Protein AF-K0K181-F1 (afdb_monomer_lite)

pLDDT: mean 70.74, std 21.82, range [31.33, 95.75]

Organism: Saccharothrix espanaensis (strain ATCC 51144 / DSM 44229 / JCM 9112 / NBRC 15066 / NRRL 15764) (NCBI:txid1179773)

InterPro domains:
  IPR012544 Bacterial Pleckstrin homology domain [PF08000] (86-202)
  IPR037063 Bacterial Pleckstrin homology domain superfamily [G3DSA:2.30.29.50] (87-204)

Sequence (204 aa):
MPPTCRTCTTAAWPGGSTRWARRWPSTSPAWFGPAGAHRVVAAGRLSPAPAGRPAPRRRVGPAGSVGPPAGPRSGATVDRVIDFEKASVFKLAPCRPEDIAPQVSPIMIQGEQIVSCFKTVRDFVVFTNKRVIAVNVQGMTGRKKDFTSLPYSRVQAFSIETAGTFDMDAELDLWFSGLGQVRLEFRGHADVRLLGQMIATFIL

Foldseek 3Di:
DDDDDDDDDDDDDDDDDDDDPDDDDDDDDDDDDDDDDDDDDDDDDDDDDDDDDDDDDDDDDDDDDDDDPPDPPPDPPVPLPDPCVPLQAAEWEWDDCVVCCVVCVVVDDPPKAFPTKTDDPQWIWTDILFWIWTWGQDDPVSPDIDIDTGGLQQFPDKDKADADPPGQKIKIWTQGDPNGIRIYIYGHPDPVVVVVVSSVVRND

Radius of gyration: 31.51 Å; chains: 1; bounding box: 94×58×64 Å

Structure (mmCIF, N/CA/C/O backbone):
data_AF-K0K181-F1
#
_entry.id   AF-K0K181-F1
#
loop_
_atom_site.group_PDB
_atom_site.id
_atom_site.type_symbol
_atom_site.label_atom_id
_atom_site.label_alt_id
_atom_site.label_comp_id
_atom_site.label_asym_id
_atom_site.label_entity_id
_atom_site.label_seq_id
_atom_site.pdbx_PDB_ins_code
_atom_site.Cartn_x
_atom_site.Cartn_y
_atom_site.Cartn_z
_atom_site.occupancy
_atom_site.B_iso_or_equiv
_atom_site.auth_seq_id
_atom_site.auth_comp_id
_atom_site.auth_asym_id
_atom_site.auth_atom_id
_atom_site.pdbx_PDB_model_num
ATOM 1 N N . MET A 1 1 ? 23.784 -17.542 43.910 1.00 32.91 1 MET A N 1
ATOM 2 C CA . MET A 1 1 ? 25.219 -17.915 43.932 1.00 32.91 1 MET A CA 1
ATOM 3 C C . MET A 1 1 ? 25.330 -19.353 44.438 1.00 32.91 1 MET A C 1
ATOM 5 O O . MET A 1 1 ? 24.481 -19.722 45.235 1.00 32.91 1 MET A O 1
ATOM 9 N N . PRO A 1 2 ? 26.237 -20.176 43.880 1.00 56.31 2 PRO A N 1
ATOM 10 C CA . PRO A 1 2 ? 25.870 -21.289 42.987 1.00 56.31 2 PRO A CA 1
ATOM 11 C C . PRO A 1 2 ? 26.225 -22.687 43.565 1.00 56.31 2 PRO A C 1
ATOM 13 O O . PRO A 1 2 ? 26.623 -22.778 44.722 1.00 56.31 2 PRO A O 1
ATOM 16 N N . PRO A 1 3 ? 26.084 -23.772 42.777 1.00 52.97 3 PRO A N 1
ATOM 17 C CA . PRO A 1 3 ? 27.247 -24.157 41.981 1.00 52.97 3 PRO A CA 1
ATOM 18 C C . PRO A 1 3 ? 26.950 -24.385 40.493 1.00 52.97 3 PRO A C 1
ATOM 20 O O . PRO A 1 3 ? 25.915 -24.890 40.072 1.00 52.97 3 PRO A O 1
ATOM 23 N N . THR A 1 4 ? 27.931 -23.961 39.708 1.00 51.03 4 THR A N 1
ATOM 24 C CA . THR A 1 4 ? 28.146 -24.183 38.280 1.00 51.03 4 THR A CA 1
ATOM 25 C C . THR A 1 4 ? 28.755 -25.560 38.020 1.00 51.03 4 THR A C 1
ATOM 27 O O . THR A 1 4 ? 29.696 -25.912 38.724 1.00 51.03 4 THR A O 1
ATOM 30 N N . CYS A 1 5 ? 28.368 -26.245 36.938 1.00 33.19 5 CYS A N 1
ATOM 31 C CA . CYS A 1 5 ? 29.301 -27.016 36.092 1.00 33.19 5 CYS A CA 1
ATOM 32 C C . CYS A 1 5 ? 28.592 -27.409 34.778 1.00 33.19 5 CYS A C 1
ATOM 34 O O . CYS A 1 5 ? 27.615 -28.143 34.805 1.00 33.19 5 CYS A O 1
ATOM 36 N N . ARG A 1 6 ? 28.845 -26.721 33.655 1.00 40.41 6 ARG A N 1
ATOM 37 C CA . ARG A 1 6 ? 29.821 -27.073 32.599 1.00 40.41 6 ARG A CA 1
ATOM 38 C C . ARG A 1 6 ? 29.659 -28.496 32.043 1.00 40.41 6 ARG A C 1
ATOM 40 O O . ARG A 1 6 ? 30.102 -29.456 32.655 1.00 40.41 6 ARG A O 1
ATOM 47 N N . THR A 1 7 ? 29.165 -28.585 30.809 1.00 48.25 7 THR A N 1
ATOM 48 C CA . THR A 1 7 ? 29.939 -29.099 29.661 1.00 48.25 7 THR A CA 1
ATOM 49 C C . THR A 1 7 ? 29.167 -28.860 28.361 1.00 48.25 7 THR A C 1
ATOM 51 O O . THR A 1 7 ? 28.171 -29.508 28.068 1.00 48.25 7 THR A O 1
ATOM 54 N N . CYS A 1 8 ? 29.652 -27.902 27.567 1.00 36.78 8 CYS A N 1
ATOM 55 C CA . CYS A 1 8 ? 29.517 -27.971 26.118 1.00 36.78 8 CYS A CA 1
ATOM 56 C C . CYS A 1 8 ? 30.430 -29.098 25.637 1.00 36.78 8 CYS A C 1
ATOM 58 O O . CYS A 1 8 ? 31.616 -29.118 25.976 1.00 36.78 8 CYS A O 1
ATOM 60 N N . THR A 1 9 ? 29.912 -29.992 24.807 1.00 43.31 9 THR A N 1
ATOM 61 C CA . THR A 1 9 ? 30.742 -30.806 23.923 1.00 43.31 9 THR A CA 1
ATOM 62 C C . THR A 1 9 ? 30.123 -30.768 22.536 1.00 43.31 9 THR A C 1
ATOM 64 O O . THR A 1 9 ? 28.969 -31.122 22.322 1.00 43.31 9 THR A O 1
ATOM 67 N N . THR A 1 10 ? 30.914 -30.231 21.620 1.00 42.34 10 THR A N 1
ATOM 68 C CA . THR A 1 10 ? 30.765 -30.225 20.169 1.00 42.34 10 THR A CA 1
ATOM 69 C C . THR A 1 10 ? 30.693 -31.635 19.586 1.00 42.34 10 THR A C 1
ATOM 71 O O . THR A 1 10 ? 31.537 -32.463 19.912 1.00 42.34 10 THR A O 1
ATOM 74 N N . ALA A 1 11 ? 29.788 -31.854 18.632 1.00 39.03 11 ALA A N 1
ATOM 75 C CA . ALA A 1 11 ? 29.953 -32.786 17.509 1.00 39.03 11 ALA A CA 1
ATOM 76 C C . ALA A 1 11 ? 28.964 -32.346 16.410 1.00 39.03 11 ALA A C 1
ATOM 78 O O . ALA A 1 11 ? 27.756 -32.367 16.613 1.00 39.03 11 ALA A O 1
ATOM 79 N N . ALA A 1 12 ? 29.425 -31.605 15.402 1.00 35.09 12 ALA A N 1
ATOM 80 C CA . ALA A 1 12 ? 29.960 -32.119 14.137 1.00 35.09 12 ALA A CA 1
ATOM 81 C C . ALA A 1 12 ? 28.868 -32.739 13.243 1.00 35.09 12 ALA A C 1
ATOM 83 O O . ALA A 1 12 ? 28.342 -33.814 13.509 1.00 35.09 12 ALA A O 1
ATOM 84 N N . TRP A 1 13 ? 28.556 -32.015 12.166 1.00 36.09 13 TRP A N 1
ATOM 85 C CA . TRP A 1 13 ? 27.721 -32.453 11.053 1.00 36.09 13 TRP A CA 1
ATOM 86 C C . TRP A 1 13 ? 28.470 -33.468 10.186 1.00 36.09 13 TRP A C 1
ATOM 88 O O . TRP A 1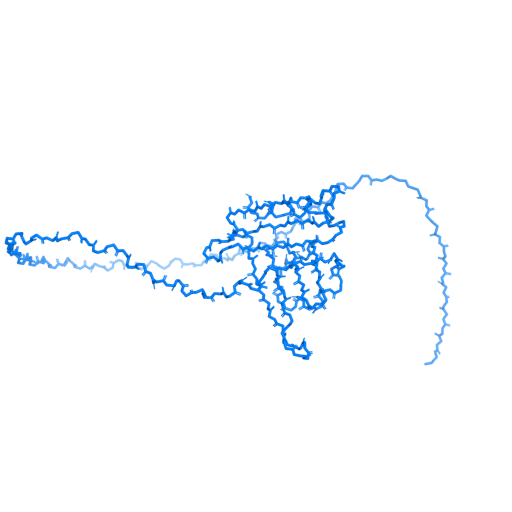 13 ? 29.653 -33.266 9.901 1.00 36.09 13 TRP A O 1
ATOM 98 N N . PRO A 1 14 ? 27.749 -34.447 9.627 1.00 42.50 14 PRO A N 1
ATOM 99 C CA . PRO A 1 14 ? 28.019 -34.830 8.253 1.00 42.50 14 PRO A CA 1
ATOM 100 C C . PRO A 1 14 ? 26.741 -34.845 7.405 1.00 42.50 14 PRO A C 1
ATOM 102 O O . PRO A 1 14 ? 25.753 -35.489 7.733 1.00 42.50 14 PRO A O 1
ATOM 105 N N . GLY A 1 15 ? 26.819 -34.100 6.300 1.00 33.94 15 GLY A N 1
ATOM 106 C CA . GLY A 1 15 ? 26.417 -34.509 4.955 1.00 33.94 15 GLY A CA 1
ATOM 107 C C . GLY A 1 15 ? 25.077 -35.214 4.721 1.00 33.94 15 GLY A C 1
ATOM 108 O O . GLY A 1 15 ? 24.893 -36.371 5.068 1.00 33.94 15 GLY A O 1
ATOM 109 N N . GLY A 1 16 ? 24.275 -34.587 3.858 1.00 31.33 16 GLY A N 1
ATOM 110 C CA . GLY A 1 16 ? 23.793 -35.296 2.673 1.00 31.33 16 GLY A CA 1
ATOM 111 C C . GLY A 1 16 ? 22.312 -35.662 2.640 1.00 31.33 16 GLY A C 1
ATOM 112 O O . GLY A 1 16 ? 21.860 -36.606 3.271 1.00 31.33 16 GLY A O 1
ATOM 113 N N . SER A 1 17 ? 21.605 -34.961 1.750 1.00 41.56 17 SER A N 1
ATOM 114 C CA . SER A 1 17 ? 20.402 -35.391 1.028 1.00 41.56 17 SER A CA 1
ATOM 115 C C . SER A 1 17 ? 19.208 -35.881 1.848 1.00 41.56 17 SER A C 1
ATOM 117 O O . SER A 1 17 ? 19.138 -37.044 2.232 1.00 41.56 17 SER A O 1
ATOM 119 N N . THR A 1 18 ? 18.144 -35.075 1.918 1.00 36.25 18 THR A N 1
ATOM 120 C CA . THR A 1 18 ? 16.798 -35.637 1.721 1.00 36.25 18 THR A CA 1
ATOM 121 C C . THR A 1 18 ? 15.779 -34.585 1.300 1.00 36.25 18 THR A C 1
ATOM 123 O O . THR A 1 18 ? 15.563 -33.571 1.950 1.00 36.25 18 THR A O 1
ATOM 126 N N . ARG A 1 19 ? 15.128 -34.900 0.184 1.00 43.88 19 ARG A N 1
ATOM 127 C CA . ARG A 1 19 ? 13.750 -34.586 -0.191 1.00 43.88 19 ARG A CA 1
ATOM 128 C C . ARG A 1 19 ? 12.814 -34.588 1.034 1.00 43.88 19 ARG A C 1
ATOM 130 O O . ARG A 1 19 ? 12.636 -35.634 1.651 1.00 43.88 19 ARG A O 1
ATOM 137 N N . TRP A 1 20 ? 12.153 -33.465 1.317 1.00 34.22 20 TRP A N 1
ATOM 138 C CA . TRP A 1 20 ? 11.053 -33.387 2.289 1.00 34.22 20 TRP A CA 1
ATOM 139 C C . TRP A 1 20 ? 9.789 -32.839 1.626 1.00 34.22 20 TRP A C 1
ATOM 141 O O . TRP A 1 20 ? 9.468 -31.661 1.700 1.00 34.22 20 TRP A O 1
ATOM 151 N N . ALA A 1 21 ? 9.055 -33.744 0.982 1.00 42.06 21 ALA A N 1
ATOM 152 C CA . ALA A 1 21 ? 7.611 -33.633 0.850 1.00 42.06 21 ALA A CA 1
ATOM 153 C C . ALA A 1 21 ? 6.998 -34.320 2.074 1.00 42.06 21 ALA A C 1
ATOM 155 O O . ALA A 1 21 ? 7.009 -35.546 2.146 1.00 42.06 21 ALA A O 1
ATOM 156 N N . ARG A 1 22 ? 6.511 -33.549 3.045 1.00 39.12 22 ARG A N 1
ATOM 157 C CA . ARG A 1 22 ? 5.679 -33.985 4.178 1.00 39.12 22 ARG A CA 1
ATOM 158 C C . ARG A 1 22 ? 5.029 -32.725 4.758 1.00 39.12 22 ARG A C 1
ATOM 160 O O . ARG A 1 22 ? 5.670 -31.690 4.792 1.00 39.12 22 ARG A O 1
ATOM 167 N N . ARG A 1 23 ? 3.820 -32.710 5.294 1.00 34.81 23 ARG A N 1
ATOM 168 C CA . ARG A 1 23 ? 2.701 -33.651 5.404 1.00 34.81 23 ARG A CA 1
ATOM 169 C C . ARG A 1 23 ? 1.716 -32.835 6.239 1.00 34.81 23 ARG A C 1
ATOM 171 O O . ARG A 1 23 ? 2.092 -32.370 7.310 1.00 34.81 23 ARG A O 1
ATOM 178 N N . TRP A 1 24 ? 0.508 -32.611 5.746 1.00 36.41 24 TRP A N 1
ATOM 179 C CA . TRP A 1 24 ? -0.549 -32.002 6.547 1.00 36.41 24 TRP A CA 1
ATOM 180 C C . TRP A 1 24 ? -0.863 -32.916 7.742 1.00 36.41 24 TRP A C 1
ATOM 182 O O . TRP A 1 24 ? -1.069 -34.115 7.527 1.00 36.41 24 TRP A O 1
ATOM 192 N N . PRO A 1 25 ? -0.910 -32.413 8.986 1.00 39.06 25 PRO A N 1
ATOM 193 C CA . PRO A 1 25 ? -1.554 -33.140 10.062 1.00 39.06 25 PRO A CA 1
ATOM 194 C C . PRO A 1 25 ? -3.071 -33.004 9.906 1.00 39.06 25 PRO A C 1
ATOM 196 O O . PRO A 1 25 ? -3.660 -31.949 10.131 1.00 39.06 25 PRO A O 1
ATOM 199 N N . SER A 1 26 ? -3.696 -34.103 9.491 1.00 50.50 26 SER A N 1
ATOM 200 C CA . SER A 1 26 ? -5.124 -34.350 9.623 1.00 50.50 26 SER A CA 1
ATOM 201 C C . SER A 1 26 ? -5.442 -34.693 11.077 1.00 50.50 26 SER A C 1
ATOM 203 O O . SER A 1 26 ? -5.148 -35.803 11.517 1.00 50.50 26 SER A O 1
ATOM 205 N N . THR A 1 27 ? -6.085 -33.786 11.803 1.00 40.69 27 THR A N 1
ATOM 206 C CA . THR A 1 27 ? -6.873 -34.146 12.989 1.00 40.69 27 THR A CA 1
ATOM 207 C C . THR A 1 27 ? -8.059 -33.201 13.111 1.00 40.69 27 THR A C 1
ATOM 209 O O . THR A 1 27 ? -7.941 -32.086 13.614 1.00 40.69 27 THR A O 1
ATOM 212 N N . SER A 1 28 ? -9.209 -33.669 12.629 1.00 45.72 28 SER A N 1
ATOM 213 C CA . SER A 1 28 ? -10.532 -33.191 13.027 1.00 45.72 28 SER A CA 1
ATOM 214 C C . SER A 1 28 ? -10.854 -33.681 14.442 1.00 45.72 28 SER A C 1
ATOM 216 O O . SER A 1 28 ? -10.584 -34.846 14.738 1.00 45.72 28 SER A O 1
ATOM 218 N N . PRO A 1 29 ? -11.529 -32.877 15.277 1.00 46.44 29 PRO A N 1
ATOM 219 C CA . PRO A 1 29 ? -12.351 -33.405 16.353 1.00 46.44 29 PRO A CA 1
ATOM 220 C C . PRO A 1 29 ? -13.819 -33.402 15.926 1.00 46.44 29 PRO A C 1
ATOM 222 O O . PRO A 1 29 ? -14.387 -32.377 15.546 1.00 46.44 29 PRO A O 1
ATOM 225 N N . ALA A 1 30 ? -14.405 -34.591 15.994 1.00 36.66 30 ALA A N 1
ATOM 226 C CA . ALA A 1 30 ? -15.820 -34.859 15.847 1.00 36.66 30 AL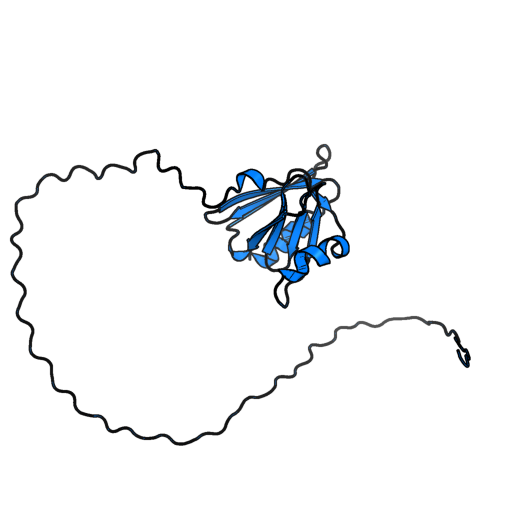A A CA 1
ATOM 227 C C . ALA A 1 30 ? -16.639 -34.136 16.929 1.00 36.66 30 ALA A C 1
ATOM 229 O O . ALA A 1 30 ? -16.322 -34.219 18.113 1.00 36.66 30 ALA A O 1
ATOM 230 N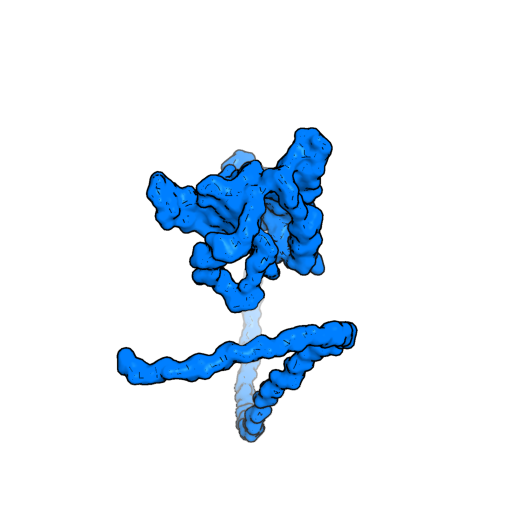 N . TRP A 1 31 ? -17.736 -33.505 16.515 1.00 35.09 31 TRP A N 1
ATOM 231 C CA . TRP A 1 31 ? -18.829 -33.091 17.393 1.00 35.09 31 TRP A CA 1
ATOM 232 C C . TRP A 1 31 ? -20.107 -33.780 16.912 1.00 35.09 31 TRP A C 1
ATOM 234 O O . TRP A 1 31 ? -20.870 -33.230 16.124 1.00 35.09 31 TRP A O 1
ATOM 244 N N . PHE A 1 32 ? -20.313 -35.018 17.363 1.00 33.28 32 PHE A N 1
ATOM 245 C CA . PHE A 1 32 ? -21.622 -35.669 17.356 1.00 33.28 32 PHE A CA 1
ATOM 246 C C . PHE A 1 32 ? -22.196 -35.565 18.773 1.00 33.28 32 PHE A C 1
ATOM 248 O O . PHE A 1 32 ? -21.669 -36.170 19.704 1.00 33.28 32 PHE A O 1
ATOM 255 N N . GLY A 1 33 ? -23.255 -34.769 18.935 1.00 38.12 33 GLY A N 1
ATOM 256 C CA . GLY A 1 33 ? -24.125 -34.787 20.113 1.00 38.12 33 GLY A CA 1
ATOM 257 C C . GLY A 1 33 ? -25.294 -35.764 19.909 1.00 38.12 33 GLY A C 1
ATOM 258 O O . GLY A 1 33 ? -25.656 -36.036 18.761 1.00 38.12 33 GLY A O 1
ATOM 259 N N . PRO A 1 34 ? -25.880 -36.321 20.985 1.00 49.16 34 PRO A N 1
ATOM 260 C CA . PRO A 1 34 ? -26.889 -37.364 20.878 1.00 49.16 34 PRO A CA 1
ATOM 261 C C . PRO A 1 34 ? -28.280 -36.811 20.544 1.00 49.16 34 PRO A C 1
ATOM 263 O O . PRO A 1 34 ? -28.669 -35.717 20.950 1.00 49.16 34 PRO A O 1
ATOM 266 N N . ALA A 1 35 ? -29.029 -37.635 19.814 1.00 45.41 35 ALA A N 1
ATOM 267 C CA . ALA A 1 35 ? -30.434 -37.475 19.483 1.00 45.41 35 ALA A CA 1
ATOM 268 C C . ALA A 1 35 ? -31.329 -37.435 20.736 1.00 45.41 35 ALA A C 1
ATOM 270 O O . ALA A 1 35 ? -31.155 -38.229 21.660 1.00 45.41 35 ALA A O 1
ATOM 271 N N . GLY A 1 36 ? -32.334 -36.554 20.729 1.00 38.75 36 GLY A N 1
ATOM 272 C CA . GLY A 1 36 ? -33.328 -36.450 21.794 1.00 38.75 36 GLY A CA 1
ATOM 273 C C . GLY A 1 36 ? -34.652 -35.854 21.311 1.00 38.75 36 GLY A C 1
ATOM 274 O O . GLY A 1 36 ? -34.749 -34.657 21.083 1.00 38.75 36 GLY A O 1
ATOM 275 N N . ALA A 1 37 ? -35.654 -36.730 21.199 1.00 43.19 37 ALA A N 1
ATOM 276 C CA . ALA A 1 37 ? -37.098 -36.492 21.287 1.00 43.19 37 ALA A CA 1
ATOM 277 C C . ALA A 1 37 ? -37.748 -35.431 20.367 1.00 43.19 37 ALA A C 1
ATOM 279 O O . ALA A 1 37 ? -37.889 -34.255 20.700 1.00 43.19 37 ALA A O 1
ATOM 280 N N . HIS A 1 38 ? -38.318 -35.916 19.260 1.00 40.41 38 HIS A N 1
ATOM 281 C CA . HIS A 1 38 ? -39.359 -35.219 18.507 1.00 40.41 38 HIS A CA 1
ATOM 282 C C . HIS A 1 38 ? -40.634 -35.089 19.352 1.00 40.41 38 HIS A C 1
ATOM 284 O O . HIS A 1 38 ? -41.293 -36.081 19.663 1.00 40.41 38 HIS A O 1
ATOM 290 N N . ARG A 1 39 ? -41.019 -33.854 19.681 1.00 41.97 39 ARG A N 1
ATOM 291 C CA . ARG A 1 39 ? -42.349 -33.538 20.208 1.00 41.97 39 ARG A CA 1
ATOM 292 C C . ARG A 1 39 ? -43.245 -33.141 19.035 1.00 41.97 39 ARG A C 1
ATOM 294 O O . ARG A 1 39 ? -43.048 -32.095 18.423 1.00 41.97 39 ARG A O 1
ATOM 301 N N . VAL A 1 40 ? -44.208 -33.999 18.709 1.00 43.47 40 VAL A N 1
ATOM 302 C CA . VAL A 1 40 ? -45.283 -33.716 17.749 1.00 43.47 40 VAL A CA 1
ATOM 303 C C . VAL A 1 40 ? -46.158 -32.605 18.334 1.00 43.47 40 VAL A C 1
ATOM 305 O O . VAL A 1 40 ? -46.804 -32.799 19.362 1.00 43.47 40 VAL A O 1
ATOM 308 N N . VAL A 1 41 ? -46.154 -31.430 17.703 1.00 47.88 41 VAL A N 1
ATOM 309 C CA . VAL A 1 41 ? -47.097 -30.343 17.998 1.00 47.88 41 VAL A CA 1
ATOM 310 C C . VAL A 1 41 ? -48.270 -30.477 17.033 1.00 47.88 41 VAL A C 1
ATOM 312 O O . VAL A 1 41 ? -48.091 -30.489 15.817 1.00 47.88 41 VAL A O 1
ATOM 315 N N . ALA A 1 42 ? -49.467 -30.624 17.595 1.00 47.84 42 ALA A N 1
ATOM 316 C CA . ALA A 1 42 ? -50.719 -30.734 16.865 1.00 47.84 42 ALA A CA 1
ATOM 317 C C . ALA A 1 42 ? -50.965 -29.500 15.979 1.00 47.84 42 ALA A C 1
ATOM 319 O O . ALA A 1 42 ? -50.864 -28.360 16.434 1.00 47.84 42 ALA A O 1
ATOM 320 N N . ALA A 1 43 ? -51.322 -29.742 14.717 1.00 48.12 43 ALA A N 1
ATOM 321 C CA . ALA A 1 43 ? -51.736 -28.718 13.770 1.00 48.12 43 ALA A CA 1
ATOM 322 C C . ALA A 1 43 ? -53.086 -28.113 14.196 1.00 48.12 43 ALA A C 1
ATOM 324 O O . ALA A 1 43 ? -54.147 -28.710 14.005 1.00 48.12 43 ALA A O 1
ATOM 325 N N . GLY A 1 44 ? -53.041 -26.918 14.786 1.00 41.66 44 GLY A N 1
ATOM 326 C CA . GLY A 1 44 ? -54.218 -26.085 15.013 1.00 41.66 44 GLY A CA 1
ATOM 327 C C . GLY A 1 44 ? -54.753 -25.550 13.686 1.00 41.66 44 GLY A C 1
ATOM 328 O O . GLY A 1 44 ? -54.036 -24.885 12.941 1.00 41.66 44 GLY A O 1
ATOM 329 N N . ARG A 1 45 ? -56.020 -25.851 13.384 1.00 56.91 45 ARG A N 1
ATOM 330 C CA . ARG A 1 45 ? -56.766 -25.268 12.261 1.00 56.91 45 ARG A CA 1
ATOM 331 C C . ARG A 1 45 ? -56.879 -23.756 12.468 1.00 56.91 45 ARG A C 1
ATOM 333 O O . ARG A 1 45 ? -57.487 -23.326 13.444 1.00 56.91 45 ARG A O 1
ATOM 340 N N . LEU A 1 46 ? -56.337 -22.967 11.544 1.00 50.81 46 LEU A N 1
ATOM 341 C CA . LEU A 1 46 ? -56.587 -21.529 11.457 1.00 50.81 46 LEU A CA 1
ATOM 342 C C . LEU A 1 46 ? -57.531 -21.253 10.279 1.00 50.81 46 LEU A C 1
ATOM 344 O O . LEU A 1 46 ? -57.325 -21.733 9.167 1.00 50.81 46 LEU A O 1
ATOM 348 N N . SER A 1 47 ? -58.605 -20.533 10.596 1.00 61.00 47 SER A N 1
ATOM 349 C CA . SER A 1 47 ? -59.754 -20.181 9.759 1.00 61.00 47 SER A CA 1
ATOM 350 C C . SER A 1 47 ? -59.397 -19.404 8.482 1.00 61.00 47 SER A C 1
ATOM 352 O O . SER A 1 47 ? -58.400 -18.682 8.465 1.00 61.00 47 SER A O 1
ATOM 354 N N . PRO A 1 48 ? -60.233 -19.469 7.427 1.00 55.28 48 PRO A N 1
ATOM 355 C CA . PRO A 1 48 ? -60.040 -18.653 6.234 1.00 55.28 48 PRO A CA 1
ATOM 356 C C . PRO A 1 48 ? -60.309 -17.166 6.522 1.00 55.28 48 PRO A C 1
ATOM 358 O O . PRO A 1 48 ? -61.286 -16.807 7.179 1.00 55.28 48 PRO A O 1
ATOM 361 N N . ALA A 1 49 ? -59.430 -16.304 6.010 1.00 58.75 49 ALA A N 1
ATOM 362 C CA . ALA A 1 49 ? -59.557 -14.851 6.070 1.00 58.75 49 ALA A CA 1
ATOM 363 C C . ALA A 1 49 ? -60.737 -14.342 5.208 1.00 58.75 49 ALA A C 1
ATOM 365 O O . ALA A 1 49 ? -61.010 -14.918 4.151 1.00 58.75 49 ALA A O 1
ATOM 366 N N . PRO A 1 50 ? -61.430 -13.257 5.606 1.00 61.22 50 PRO A N 1
ATOM 367 C CA . PRO A 1 50 ? -62.524 -12.693 4.821 1.00 61.22 50 PRO A CA 1
ATOM 368 C C . PRO A 1 50 ? -62.018 -11.933 3.584 1.00 61.22 50 PRO A C 1
ATOM 370 O O . PRO A 1 50 ? -61.001 -11.240 3.624 1.00 61.22 50 PRO A O 1
ATOM 373 N N . ALA A 1 51 ? -62.766 -12.049 2.484 1.00 60.75 51 ALA A N 1
ATOM 374 C CA . ALA A 1 51 ? -62.486 -11.404 1.205 1.00 60.75 51 ALA A CA 1
ATOM 375 C C . ALA A 1 51 ? -62.422 -9.869 1.337 1.00 60.75 51 ALA A C 1
ATOM 377 O O . ALA A 1 51 ? -63.385 -9.218 1.748 1.00 60.75 51 ALA A O 1
ATOM 378 N N . GLY A 1 52 ? -61.274 -9.293 0.975 1.00 51.34 52 GLY A N 1
ATOM 379 C CA . GLY A 1 52 ? -61.054 -7.849 0.949 1.00 51.34 52 GLY A CA 1
ATOM 380 C C . GLY A 1 52 ? -61.938 -7.148 -0.086 1.00 51.34 52 GLY A C 1
ATOM 381 O O . GLY A 1 52 ? -62.122 -7.628 -1.203 1.00 51.34 52 GLY A O 1
ATOM 382 N N . ARG A 1 53 ? -62.487 -5.989 0.294 1.00 62.00 53 ARG A N 1
ATOM 383 C CA . ARG A 1 53 ? -63.256 -5.101 -0.593 1.00 62.00 53 ARG A CA 1
ATOM 384 C C . ARG A 1 53 ? -62.395 -4.630 -1.778 1.00 62.00 53 ARG A C 1
ATOM 386 O O . ARG A 1 53 ? -61.214 -4.345 -1.579 1.00 62.00 53 ARG A O 1
ATOM 393 N N . PRO A 1 54 ? -62.965 -4.464 -2.985 1.00 60.03 54 PRO A N 1
ATOM 394 C CA . PRO A 1 54 ? -62.219 -3.919 -4.111 1.00 60.03 54 PRO A CA 1
ATOM 395 C C . PRO A 1 54 ? -61.878 -2.440 -3.876 1.00 60.03 54 PRO A C 1
ATOM 397 O O . PRO A 1 54 ? -62.717 -1.651 -3.438 1.00 60.03 54 PRO A O 1
ATOM 400 N N . ALA A 1 55 ? -60.630 -2.074 -4.173 1.00 62.62 55 ALA A N 1
ATOM 401 C CA . ALA A 1 55 ? -60.129 -0.707 -4.080 1.00 62.62 55 ALA A CA 1
ATOM 402 C C . ALA A 1 55 ? -60.882 0.242 -5.041 1.00 62.62 55 ALA A C 1
ATOM 404 O O . ALA A 1 55 ? -61.262 -0.171 -6.143 1.00 62.62 55 ALA A O 1
ATOM 405 N N . PRO A 1 56 ? -61.083 1.523 -4.678 1.00 60.75 56 PRO A N 1
ATOM 406 C CA . PRO A 1 56 ? -61.741 2.479 -5.559 1.00 60.75 56 PRO A CA 1
ATOM 407 C C . PRO A 1 56 ? -60.889 2.750 -6.807 1.00 60.75 56 PRO A C 1
ATOM 409 O O . PRO A 1 56 ? -59.692 3.031 -6.724 1.00 60.75 56 PRO A O 1
ATOM 412 N N . ARG A 1 57 ? -61.529 2.692 -7.982 1.00 59.34 57 ARG A N 1
ATOM 413 C CA . ARG A 1 57 ? -60.912 3.038 -9.270 1.00 59.34 57 ARG A CA 1
ATOM 414 C C . ARG A 1 57 ? -60.478 4.504 -9.250 1.00 59.34 57 ARG A C 1
ATOM 416 O O . ARG A 1 57 ? -61.308 5.411 -9.238 1.00 59.34 57 ARG A O 1
ATOM 423 N N . ARG A 1 58 ? -59.166 4.729 -9.271 1.00 54.28 58 ARG A N 1
ATOM 424 C CA . ARG A 1 58 ? -58.562 6.058 -9.384 1.00 54.28 58 ARG A CA 1
ATOM 425 C C . ARG A 1 58 ? -58.887 6.623 -10.773 1.00 54.28 58 ARG A C 1
ATOM 427 O O . ARG A 1 58 ? -58.478 6.049 -11.779 1.00 54.28 58 ARG A O 1
ATOM 434 N N . ARG A 1 59 ? -59.647 7.723 -10.837 1.00 57.66 59 ARG A N 1
ATOM 435 C CA . ARG A 1 59 ? -59.844 8.491 -12.080 1.00 57.66 59 ARG A CA 1
ATOM 436 C C . ARG A 1 59 ? -58.483 8.992 -12.564 1.00 57.66 59 ARG A C 1
ATOM 438 O O . ARG A 1 59 ? -57.777 9.667 -11.819 1.00 57.66 59 ARG A O 1
ATOM 445 N N . VAL A 1 60 ? -58.134 8.666 -13.803 1.00 57.19 60 VAL A N 1
ATOM 446 C CA . VAL A 1 60 ? -56.986 9.240 -14.510 1.00 57.19 60 VAL A CA 1
ATOM 447 C C . VAL A 1 60 ? -57.446 10.578 -15.097 1.00 57.19 60 VAL A C 1
ATOM 449 O O . VAL A 1 60 ? -58.357 10.604 -15.920 1.00 57.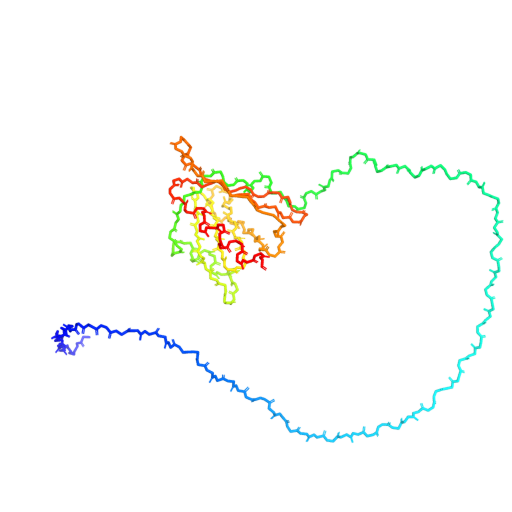19 60 VAL A O 1
ATOM 452 N N . GLY A 1 61 ? -56.887 11.687 -14.607 1.00 62.44 61 GLY A N 1
ATOM 453 C CA . GLY A 1 61 ? -57.028 13.009 -15.232 1.00 62.44 61 GLY A CA 1
ATOM 454 C C . GLY A 1 61 ? -56.140 13.134 -16.481 1.00 62.44 61 GLY A C 1
ATOM 455 O O . GLY A 1 61 ? -55.254 12.298 -16.670 1.00 62.44 61 GLY A O 1
ATOM 456 N N . PRO A 1 62 ? -56.366 14.140 -17.345 1.00 58.66 62 PRO A N 1
ATOM 457 C CA . PRO A 1 62 ? -55.659 14.261 -18.616 1.00 58.66 62 PRO A CA 1
ATOM 458 C C . PRO A 1 62 ? -54.161 14.519 -18.413 1.00 58.66 62 PRO A C 1
ATOM 460 O O . PRO A 1 62 ? -53.745 15.188 -17.467 1.00 58.66 62 PRO A O 1
ATOM 463 N N . ALA A 1 63 ? -53.366 13.954 -19.322 1.00 56.91 63 ALA A N 1
ATOM 464 C CA . ALA A 1 63 ? -51.915 14.028 -19.351 1.00 56.91 63 ALA A CA 1
ATOM 465 C C . ALA A 1 63 ? -51.428 15.483 -19.448 1.00 56.91 63 ALA A C 1
ATOM 467 O O . ALA A 1 63 ? -51.448 16.089 -20.516 1.00 56.91 63 ALA A O 1
ATOM 468 N N . GLY A 1 64 ? -50.969 16.036 -18.324 1.00 50.09 64 GLY A N 1
ATOM 469 C CA . GLY A 1 64 ? -50.088 17.197 -18.333 1.00 50.09 64 GLY A CA 1
ATOM 470 C C . GLY A 1 64 ? -48.721 16.773 -18.863 1.00 50.09 64 GLY A C 1
ATOM 471 O O . GLY A 1 64 ? -48.180 15.752 -18.441 1.00 50.09 64 GLY A O 1
ATOM 472 N N . SER A 1 65 ? -48.179 17.538 -19.807 1.00 55.03 65 SER A N 1
ATOM 473 C CA . SER A 1 65 ? -46.844 17.353 -20.373 1.00 55.03 65 SER A CA 1
ATOM 474 C C . SER A 1 65 ? -45.784 17.403 -19.269 1.00 55.03 65 SER A C 1
ATOM 476 O O . SER A 1 65 ? -45.399 18.479 -18.807 1.00 55.03 65 SER A O 1
ATOM 478 N N . VAL A 1 66 ? -45.321 16.235 -18.830 1.00 56.94 66 VAL A N 1
ATOM 479 C CA . VAL A 1 66 ? -44.155 16.112 -17.957 1.00 56.94 66 VAL A CA 1
ATOM 480 C C . VAL A 1 66 ? -42.940 16.443 -18.819 1.00 56.94 66 VAL A C 1
ATOM 482 O O . VAL A 1 66 ? -42.570 15.670 -19.699 1.00 56.94 66 VAL A O 1
ATOM 485 N N . GLY A 1 67 ? -42.365 17.631 -18.619 1.00 57.84 67 GLY A N 1
ATOM 486 C CA . GLY A 1 67 ? -41.067 17.975 -19.197 1.00 57.84 67 GLY A CA 1
ATOM 487 C C . GLY A 1 67 ? -40.004 16.953 -18.771 1.00 57.84 67 GLY A C 1
ATOM 488 O O . GLY A 1 67 ? -40.171 16.305 -17.733 1.00 57.84 67 GLY A O 1
ATOM 489 N N . PRO A 1 68 ? -38.927 16.772 -19.555 1.00 64.94 68 PRO A N 1
ATOM 490 C CA . PRO A 1 68 ? -37.888 15.805 -19.221 1.00 64.94 68 PRO A CA 1
ATOM 491 C C . PRO A 1 68 ? -37.365 16.076 -17.802 1.00 64.94 68 PRO A C 1
ATOM 493 O O . PRO A 1 68 ? -37.211 17.245 -17.429 1.00 64.94 68 PRO A O 1
ATOM 496 N N . PRO A 1 69 ? -37.113 15.033 -16.989 1.00 58.53 69 PRO A N 1
ATOM 497 C CA . PRO A 1 69 ? -36.549 15.228 -15.664 1.00 58.53 69 PRO A CA 1
ATOM 498 C C . PRO A 1 69 ? -35.243 16.005 -15.811 1.00 58.53 69 PRO A C 1
ATOM 500 O O . PRO A 1 69 ? -34.388 15.648 -16.623 1.00 58.53 69 PRO A O 1
ATOM 503 N N . ALA A 1 70 ? -35.126 17.095 -15.051 1.00 59.62 70 ALA A N 1
ATOM 504 C CA . ALA A 1 70 ? -33.911 17.884 -14.981 1.00 59.62 70 ALA A CA 1
ATOM 505 C C . ALA A 1 70 ? -32.731 16.933 -14.747 1.00 59.62 70 ALA A C 1
ATOM 507 O O . ALA A 1 70 ? -32.710 16.201 -13.755 1.00 59.62 70 ALA A O 1
ATOM 508 N N . GLY A 1 71 ? -31.785 16.925 -15.690 1.00 53.00 71 GLY A N 1
ATOM 509 C CA . GLY A 1 71 ? -30.539 16.187 -15.545 1.00 53.00 71 GLY A CA 1
ATOM 510 C C . GLY A 1 71 ? -29.859 16.555 -14.222 1.00 53.00 71 GLY A C 1
ATOM 511 O O . GLY A 1 71 ? -30.100 17.646 -13.689 1.00 53.00 71 GLY A O 1
ATOM 512 N N . PRO A 1 72 ? -29.041 15.653 -13.657 1.00 54.41 72 PRO A N 1
ATOM 513 C CA . PRO A 1 72 ? -28.356 15.929 -12.406 1.00 54.41 72 PRO A CA 1
ATOM 514 C C . PRO A 1 72 ? -27.595 17.249 -12.542 1.00 54.41 72 PRO A C 1
ATOM 516 O O . PRO A 1 72 ? -26.790 17.431 -13.456 1.00 54.41 72 PRO A O 1
ATOM 519 N N . ARG A 1 73 ? -27.913 18.198 -11.654 1.00 51.34 73 ARG A N 1
ATOM 520 C CA . ARG A 1 73 ? -27.239 19.494 -11.590 1.00 51.34 73 ARG A CA 1
ATOM 521 C C . ARG A 1 73 ? -25.757 19.216 -11.361 1.00 51.34 73 ARG A C 1
ATOM 523 O O . ARG A 1 73 ? -25.393 18.577 -10.375 1.00 51.34 73 ARG A O 1
ATOM 530 N N . SER A 1 74 ? -24.920 19.681 -12.282 1.00 51.56 74 SER A N 1
ATOM 531 C CA . SER A 1 74 ? -23.475 19.747 -12.093 1.00 51.56 74 SER A CA 1
ATOM 532 C C . SER A 1 74 ? -23.192 20.451 -10.764 1.00 51.56 74 SER A C 1
ATOM 534 O O . SER A 1 74 ? -23.579 21.608 -10.600 1.00 51.56 74 SER A O 1
ATOM 536 N N . GLY A 1 75 ? -22.565 19.757 -9.816 1.00 46.50 75 GLY A N 1
ATOM 537 C CA . GLY A 1 75 ? -22.160 20.361 -8.543 1.00 46.50 75 GLY A CA 1
ATOM 538 C C . GLY A 1 75 ? -22.591 19.631 -7.274 1.00 46.50 75 GLY A C 1
ATOM 539 O O . GLY A 1 75 ? -22.485 20.212 -6.201 1.00 46.50 75 GLY A O 1
ATOM 540 N N . ALA A 1 76 ? -23.022 18.369 -7.342 1.00 38.41 76 ALA A N 1
ATOM 541 C CA . ALA A 1 76 ? -22.826 17.491 -6.193 1.00 38.41 76 ALA A CA 1
ATOM 542 C C . ALA A 1 76 ? -21.341 17.112 -6.161 1.00 38.41 76 ALA A C 1
ATOM 544 O O . ALA A 1 76 ? -20.927 16.126 -6.772 1.00 38.41 76 ALA A O 1
ATOM 545 N N . THR A 1 77 ? -20.529 17.944 -5.506 1.00 49.44 77 THR A N 1
ATOM 546 C CA . THR A 1 77 ? -19.256 17.505 -4.938 1.00 49.44 77 THR A CA 1
ATOM 547 C C . THR A 1 77 ? -19.588 16.250 -4.154 1.00 49.44 77 THR A C 1
ATOM 549 O O . THR A 1 77 ? -20.299 16.316 -3.155 1.00 49.44 77 THR A O 1
ATOM 552 N N . VAL A 1 78 ? -19.198 15.092 -4.680 1.00 46.34 78 VAL A N 1
ATOM 553 C CA . VAL A 1 78 ? -19.263 13.851 -3.923 1.00 46.34 78 VAL A CA 1
ATOM 554 C C . VAL A 1 78 ? -18.415 14.143 -2.700 1.00 46.34 78 VAL A C 1
ATOM 556 O O . VAL A 1 78 ? -17.208 14.333 -2.852 1.00 46.34 78 VAL A O 1
ATOM 559 N N . ASP A 1 79 ? -19.051 14.304 -1.538 1.00 38.41 79 ASP A N 1
ATOM 560 C CA . ASP A 1 79 ? -18.350 14.419 -0.269 1.00 38.41 79 ASP A CA 1
ATOM 561 C C . ASP A 1 79 ? -17.392 13.235 -0.230 1.00 38.41 79 ASP A C 1
ATOM 563 O O . ASP A 1 79 ? -17.800 12.071 -0.157 1.00 38.41 79 ASP A O 1
ATOM 567 N N . ARG A 1 80 ? -16.106 13.532 -0.423 1.00 38.69 80 ARG A N 1
ATOM 568 C CA . ARG A 1 80 ? -15.026 12.561 -0.386 1.00 38.69 80 ARG A CA 1
ATOM 569 C C . ARG A 1 80 ? -14.925 12.150 1.071 1.00 38.69 80 ARG A C 1
ATOM 571 O O . ARG A 1 80 ? -14.172 12.727 1.839 1.00 38.69 80 ARG A O 1
ATOM 578 N N . VAL A 1 81 ? -15.739 11.172 1.465 1.00 40.66 81 VAL A N 1
ATOM 579 C CA . VAL A 1 81 ? -15.818 10.653 2.839 1.00 40.66 81 VAL A CA 1
ATOM 580 C C . VAL A 1 81 ? -14.463 10.105 3.312 1.00 40.66 81 VAL A C 1
ATOM 582 O O . VAL A 1 81 ? -14.289 9.849 4.500 1.00 40.66 81 VAL A O 1
ATOM 585 N N . ILE A 1 82 ? -13.467 9.979 2.425 1.00 42.06 82 ILE A N 1
ATOM 586 C CA . ILE A 1 82 ? -12.080 9.766 2.821 1.00 42.06 82 ILE A CA 1
ATOM 587 C C . ILE A 1 82 ? -11.149 10.631 1.955 1.00 42.06 82 ILE A C 1
ATOM 589 O O . ILE A 1 82 ? -11.082 10.453 0.738 1.00 42.06 82 ILE A O 1
ATOM 593 N N . ASP A 1 83 ? -10.418 11.551 2.593 1.00 41.72 83 ASP A N 1
ATOM 594 C CA . ASP A 1 83 ? -9.360 12.371 1.986 1.00 41.72 83 ASP A CA 1
ATOM 595 C C . ASP A 1 83 ? -8.148 11.498 1.603 1.00 41.72 83 ASP A C 1
ATOM 597 O O . ASP A 1 83 ? -7.093 11.519 2.242 1.00 41.72 83 ASP A O 1
ATOM 601 N N . PHE A 1 84 ? -8.286 10.712 0.534 1.00 48.06 84 PHE A N 1
ATOM 602 C CA . PHE A 1 84 ? -7.183 9.943 -0.055 1.00 48.06 84 PHE A CA 1
ATOM 603 C C . PHE A 1 84 ? -6.179 10.811 -0.825 1.00 48.06 84 PHE A C 1
ATOM 605 O O . PHE A 1 84 ? -5.138 10.304 -1.231 1.00 48.06 84 PHE A O 1
ATOM 612 N N . GLU A 1 85 ? -6.412 12.122 -0.962 1.00 49.38 85 GLU A N 1
ATOM 613 C CA . GLU A 1 85 ? -5.475 13.054 -1.616 1.00 49.38 85 GLU A CA 1
ATOM 614 C C . GLU A 1 85 ? -4.095 13.120 -0.928 1.00 49.38 85 GLU A C 1
ATOM 616 O O . GLU A 1 85 ? -3.137 13.615 -1.515 1.00 49.38 85 GLU A O 1
ATOM 621 N N . LYS A 1 86 ? -3.948 12.577 0.291 1.00 52.22 86 LYS A N 1
ATOM 622 C CA . LYS A 1 86 ? -2.649 12.431 0.977 1.00 52.22 86 LYS A CA 1
ATOM 623 C C . LYS A 1 86 ? -2.046 11.024 0.928 1.00 52.22 86 LYS A C 1
ATOM 625 O O . LYS A 1 86 ? -0.974 10.825 1.491 1.00 52.22 86 LYS A O 1
ATOM 630 N N . ALA A 1 87 ? -2.715 10.054 0.308 1.00 53.06 87 ALA A N 1
ATOM 631 C CA . ALA A 1 87 ? -2.255 8.665 0.265 1.00 53.06 87 ALA A CA 1
ATOM 632 C C . ALA A 1 87 ? -1.267 8.379 -0.873 1.00 53.06 87 ALA A C 1
ATOM 634 O O . ALA A 1 87 ? -0.770 7.259 -0.962 1.00 53.06 87 ALA A O 1
ATOM 635 N N . SER A 1 88 ? -0.965 9.364 -1.719 1.00 55.72 88 SER A N 1
ATOM 636 C CA . SER A 1 88 ? 0.171 9.282 -2.629 1.00 55.72 88 SER A CA 1
ATOM 637 C C . SER A 1 88 ? 1.450 9.217 -1.792 1.00 55.72 88 SER A C 1
ATOM 639 O O . SER A 1 88 ? 1.908 10.222 -1.240 1.00 55.72 88 SER A O 1
ATOM 641 N N . VAL A 1 89 ? 1.995 8.012 -1.613 1.00 63.78 89 VAL A N 1
ATOM 642 C CA . VAL A 1 89 ? 3.224 7.819 -0.839 1.00 63.78 89 VAL A CA 1
ATOM 643 C C . VAL A 1 89 ? 4.389 7.850 -1.810 1.00 63.78 89 VAL A C 1
ATOM 645 O O . VAL A 1 89 ? 4.764 6.834 -2.384 1.00 63.78 89 VAL A O 1
ATOM 648 N N . PHE A 1 90 ? 4.936 9.048 -1.999 1.00 66.25 90 PHE A N 1
ATOM 649 C CA . PHE A 1 90 ? 5.796 9.340 -3.143 1.00 66.25 90 PHE A CA 1
ATOM 650 C C . PHE A 1 90 ? 7.167 8.636 -3.122 1.00 66.25 90 PHE A C 1
ATOM 652 O O . PHE A 1 90 ? 7.832 8.583 -4.142 1.00 66.25 90 PHE A O 1
ATOM 659 N N . LYS A 1 91 ? 7.690 8.156 -1.979 1.00 81.31 91 LYS A N 1
ATOM 660 C CA . LYS A 1 91 ? 9.114 7.733 -1.894 1.00 81.31 91 LYS A CA 1
ATOM 661 C C . LYS A 1 91 ? 9.362 6.625 -0.873 1.00 81.31 91 LYS A C 1
ATOM 663 O O . LYS A 1 91 ? 10.024 6.846 0.145 1.00 81.31 91 LYS A O 1
ATOM 668 N N . LEU A 1 92 ? 8.814 5.444 -1.126 1.00 87.38 92 LEU A N 1
ATOM 669 C CA . LEU A 1 92 ? 8.879 4.272 -0.254 1.00 87.38 92 LEU A CA 1
ATOM 670 C C . LEU A 1 92 ? 10.188 3.487 -0.422 1.00 87.38 92 LEU A C 1
ATOM 672 O O . LEU A 1 92 ? 10.474 2.963 -1.492 1.00 87.38 92 LEU A O 1
ATOM 676 N N . ALA A 1 93 ? 10.965 3.350 0.651 1.00 89.88 93 ALA A N 1
ATOM 677 C CA . ALA A 1 93 ? 12.139 2.480 0.695 1.00 89.88 93 ALA A CA 1
ATOM 678 C C . ALA A 1 93 ? 11.785 1.122 1.329 1.00 89.88 93 ALA A C 1
ATOM 680 O O . ALA A 1 93 ? 11.037 1.095 2.314 1.00 89.88 93 ALA A O 1
ATOM 681 N N . PRO A 1 94 ? 12.317 -0.005 0.825 1.00 90.75 94 PRO A N 1
ATOM 682 C CA . PRO A 1 94 ? 12.075 -1.315 1.421 1.00 90.75 94 PRO A CA 1
ATOM 683 C C . PRO A 1 94 ? 12.579 -1.371 2.870 1.00 90.75 94 PRO A C 1
ATOM 685 O O . PRO A 1 94 ? 13.628 -0.817 3.208 1.00 90.75 94 PRO A O 1
ATOM 688 N N . CYS A 1 95 ? 11.827 -2.048 3.735 1.00 90.62 95 CYS A N 1
ATOM 689 C CA . CYS A 1 95 ? 12.201 -2.282 5.128 1.00 90.62 95 CYS A CA 1
ATOM 690 C C . CYS A 1 95 ? 12.118 -3.756 5.507 1.00 90.62 95 CYS A C 1
ATOM 692 O O . CYS A 1 95 ? 11.502 -4.571 4.819 1.00 90.62 95 CYS A O 1
ATOM 694 N N . ARG A 1 96 ? 12.729 -4.097 6.645 1.00 91.06 96 ARG A N 1
ATOM 695 C CA . ARG A 1 96 ? 12.558 -5.417 7.243 1.00 91.06 96 ARG A CA 1
ATOM 696 C C . ARG A 1 96 ? 11.210 -5.463 7.969 1.00 91.06 96 ARG A C 1
ATOM 698 O O . ARG A 1 96 ? 10.931 -4.550 8.748 1.00 91.06 96 ARG A O 1
ATOM 705 N N . PRO A 1 97 ? 10.396 -6.520 7.790 1.00 90.75 97 PRO A N 1
ATOM 706 C CA . PRO A 1 97 ? 9.125 -6.671 8.504 1.00 90.75 97 PRO A CA 1
ATOM 707 C C . PRO A 1 97 ? 9.258 -6.561 10.029 1.00 90.75 97 PRO A C 1
ATOM 709 O O . PRO A 1 97 ? 8.371 -6.029 10.690 1.00 90.75 97 PRO A O 1
ATOM 712 N N . GLU A 1 98 ? 10.391 -7.011 10.572 1.00 91.00 98 GLU A N 1
ATOM 713 C CA . GLU A 1 98 ? 10.747 -6.952 11.995 1.00 91.00 98 GLU A CA 1
ATOM 714 C C . GLU A 1 98 ? 10.706 -5.519 12.563 1.00 91.00 98 GLU A C 1
ATOM 716 O O . GLU A 1 98 ? 10.260 -5.322 13.693 1.00 91.00 98 GLU A O 1
ATOM 721 N N . ASP A 1 99 ? 11.090 -4.511 11.768 1.00 90.00 99 ASP A N 1
ATOM 722 C CA . ASP A 1 99 ? 11.156 -3.106 12.199 1.00 90.00 99 ASP A CA 1
ATOM 723 C C . ASP A 1 99 ? 9.762 -2.499 12.433 1.00 90.00 99 ASP A C 1
ATOM 725 O O . ASP A 1 99 ? 9.587 -1.563 13.220 1.00 90.00 99 ASP A O 1
ATOM 729 N N . ILE A 1 100 ? 8.763 -2.994 11.696 1.00 91.38 100 ILE A N 1
ATOM 730 C CA . ILE A 1 100 ? 7.416 -2.414 11.649 1.00 91.38 100 ILE A CA 1
ATOM 731 C C . ILE A 1 100 ? 6.401 -3.284 12.382 1.00 91.38 100 ILE A C 1
ATOM 733 O O . ILE A 1 100 ? 5.429 -2.744 12.915 1.00 91.38 100 ILE A O 1
ATOM 737 N N . ALA A 1 101 ? 6.638 -4.595 12.487 1.00 91.19 101 ALA A N 1
ATOM 738 C CA . ALA A 1 101 ? 5.731 -5.538 13.134 1.00 91.19 101 ALA A CA 1
ATOM 739 C C . ALA A 1 101 ? 5.198 -5.045 14.496 1.00 91.19 101 ALA A C 1
ATOM 741 O O . ALA A 1 101 ? 3.979 -5.021 14.650 1.00 91.19 101 ALA A O 1
ATOM 742 N N . PRO A 1 102 ? 6.006 -4.524 15.446 1.00 92.31 102 PRO A N 1
ATOM 743 C CA . PRO A 1 102 ? 5.485 -4.051 16.735 1.00 92.31 102 PRO A CA 1
ATOM 744 C C . PRO A 1 102 ? 4.432 -2.937 16.624 1.00 92.31 102 PRO A C 1
ATOM 746 O O . PRO A 1 102 ? 3.590 -2.790 17.507 1.00 92.31 102 PRO A O 1
ATOM 749 N N . GLN A 1 103 ? 4.478 -2.145 15.550 1.00 90.56 103 GLN A N 1
ATOM 750 C CA . GLN A 1 103 ? 3.575 -1.016 15.330 1.00 90.56 103 GLN A CA 1
ATOM 751 C C . GLN A 1 103 ? 2.240 -1.438 14.707 1.00 90.56 103 GLN A C 1
ATOM 753 O O . GLN A 1 103 ? 1.239 -0.762 14.933 1.00 90.56 103 GLN A O 1
ATOM 758 N N . VAL A 1 104 ? 2.222 -2.524 13.926 1.00 92.56 104 VAL A N 1
ATOM 759 C CA . VAL A 1 104 ? 1.024 -3.004 13.209 1.00 92.56 104 VAL A CA 1
ATOM 760 C C . VAL A 1 104 ? 0.398 -4.250 13.828 1.00 92.56 104 VAL A C 1
ATOM 762 O O . VAL A 1 104 ? -0.810 -4.421 13.713 1.00 92.56 104 VAL A O 1
ATOM 765 N N . SER A 1 105 ? 1.158 -5.079 14.548 1.00 92.88 105 SER A N 1
ATOM 766 C CA . SER A 1 105 ? 0.647 -6.289 15.207 1.00 92.88 105 SER A CA 1
ATOM 767 C C . SER A 1 105 ? -0.633 -6.070 16.030 1.00 92.88 105 SER A C 1
ATOM 769 O O . SER A 1 105 ? -1.519 -6.916 15.934 1.00 92.88 105 SER A O 1
ATOM 771 N N . PRO A 1 106 ? -0.812 -4.961 16.785 1.00 93.50 106 PRO A N 1
ATOM 772 C CA . PRO A 1 106 ? -2.035 -4.744 17.566 1.00 93.50 106 PRO A CA 1
ATOM 773 C C . PRO A 1 106 ? -3.321 -4.594 16.738 1.00 93.50 106 PRO A C 1
ATOM 775 O O . PRO A 1 106 ? -4.408 -4.767 17.282 1.00 93.50 106 PRO A O 1
ATOM 778 N N . ILE A 1 107 ? -3.215 -4.247 15.450 1.00 93.94 107 ILE A N 1
ATOM 779 C CA . ILE A 1 107 ? -4.364 -4.055 14.545 1.00 93.94 107 ILE A CA 1
ATOM 780 C C . ILE A 1 107 ? -4.523 -5.196 13.529 1.00 93.94 107 ILE A C 1
ATOM 782 O O . ILE A 1 107 ? -5.458 -5.184 12.719 1.00 93.94 107 ILE A O 1
ATOM 786 N N . MET A 1 108 ? -3.604 -6.164 13.544 1.00 94.88 108 MET A N 1
ATOM 787 C CA . MET A 1 108 ? -3.646 -7.343 12.688 1.00 94.88 108 MET A CA 1
ATOM 788 C C . MET A 1 108 ? -4.590 -8.393 13.268 1.00 94.88 108 MET A C 1
ATOM 790 O O . MET A 1 108 ? -4.676 -8.580 14.482 1.00 94.88 108 MET A O 1
ATOM 794 N N . ILE A 1 109 ? -5.297 -9.098 12.388 1.00 95.06 109 ILE A N 1
ATOM 795 C CA . ILE A 1 109 ? -6.189 -10.186 12.802 1.00 95.06 109 ILE A CA 1
ATOM 796 C C . ILE A 1 109 ? -5.457 -11.532 12.837 1.00 95.06 109 ILE A C 1
ATOM 798 O O . ILE A 1 109 ? -4.380 -11.700 12.265 1.00 95.06 109 ILE A O 1
ATOM 802 N N . GLN A 1 110 ? -6.063 -12.533 13.477 1.00 94.69 110 GLN A N 1
ATOM 803 C CA . GLN A 1 110 ? -5.505 -13.884 13.512 1.00 94.69 110 GLN A CA 1
ATOM 804 C C . GLN A 1 110 ? -5.310 -14.447 12.090 1.00 94.69 110 GLN A C 1
ATOM 806 O O . GLN A 1 110 ? -6.206 -14.386 11.246 1.00 94.69 110 GLN A O 1
ATOM 811 N N . GLY A 1 111 ? -4.121 -15.002 11.831 1.00 92.94 111 GLY A N 1
ATOM 812 C CA . GLY A 1 111 ? -3.741 -15.537 10.517 1.00 92.94 111 GLY A CA 1
ATOM 813 C C . GLY A 1 111 ? -3.394 -14.471 9.468 1.00 92.94 111 GLY A C 1
ATOM 814 O O . GLY A 1 111 ? -3.143 -14.816 8.312 1.00 92.94 111 GLY A O 1
ATOM 815 N N . GLU A 1 112 ? -3.381 -13.187 9.839 1.00 94.88 112 GLU A N 1
ATOM 816 C CA . GLU A 1 112 ? -2.814 -12.123 9.012 1.00 94.88 112 GLU A CA 1
ATOM 817 C C . GLU A 1 112 ? -1.280 -12.136 9.136 1.00 94.88 112 GLU A C 1
ATOM 819 O O . GLU A 1 112 ? -0.741 -12.213 10.239 1.00 94.88 112 GLU A O 1
ATOM 824 N N . GLN A 1 113 ? -0.570 -12.092 8.008 1.00 93.50 113 GLN A N 1
ATOM 825 C CA . GLN A 1 113 ? 0.896 -12.127 7.955 1.00 93.50 113 GLN A CA 1
ATOM 826 C C . GLN A 1 113 ? 1.431 -10.972 7.116 1.00 93.50 113 GLN A C 1
ATOM 828 O O . GLN A 1 113 ? 0.871 -10.663 6.065 1.00 93.50 113 GLN A O 1
ATOM 833 N N . ILE A 1 114 ? 2.523 -10.351 7.573 1.00 94.50 114 ILE A N 1
ATOM 834 C CA . ILE A 1 114 ? 3.245 -9.326 6.811 1.00 94.50 114 ILE A CA 1
ATOM 835 C C . ILE A 1 114 ? 4.054 -10.021 5.716 1.00 94.50 114 ILE A C 1
ATOM 837 O O . ILE A 1 114 ? 4.889 -10.871 6.015 1.00 94.50 114 ILE A O 1
ATOM 841 N N . VAL A 1 115 ? 3.818 -9.637 4.465 1.00 92.94 115 VAL A N 1
ATOM 842 C CA . VAL A 1 115 ? 4.532 -10.162 3.293 1.00 92.94 115 VAL A CA 1
ATOM 843 C C . VAL A 1 115 ? 5.671 -9.229 2.902 1.00 92.94 115 VAL A C 1
ATOM 845 O O . VAL A 1 115 ? 6.778 -9.670 2.606 1.00 92.94 115 VAL A O 1
ATOM 848 N N . SER A 1 116 ? 5.424 -7.921 2.903 1.00 91.75 116 SER A N 1
ATOM 849 C CA . SER A 1 116 ? 6.429 -6.909 2.570 1.00 91.75 116 SER A CA 1
ATOM 850 C C . SER A 1 116 ? 6.106 -5.594 3.263 1.00 91.75 116 SER A C 1
ATOM 852 O O . SER A 1 116 ? 4.945 -5.304 3.557 1.00 91.75 116 SER A O 1
ATOM 854 N N . CYS A 1 117 ? 7.129 -4.792 3.535 1.00 93.06 117 CYS A N 1
ATOM 855 C CA . CYS A 1 117 ? 6.953 -3.471 4.115 1.00 93.06 117 CYS A CA 1
ATOM 856 C C . CYS A 1 117 ? 7.846 -2.457 3.416 1.00 93.06 117 CYS A C 1
ATOM 858 O O . CYS A 1 117 ? 8.967 -2.765 2.998 1.00 93.06 117 CYS A O 1
ATOM 860 N N . PHE A 1 118 ? 7.349 -1.231 3.342 1.00 92.25 118 PHE A N 1
ATOM 861 C CA . PHE A 1 118 ? 8.096 -0.102 2.831 1.00 92.25 118 PHE A CA 1
ATOM 862 C C . PHE A 1 118 ? 7.852 1.118 3.709 1.00 92.25 118 PHE A C 1
ATOM 864 O O . PHE A 1 118 ? 6.761 1.294 4.245 1.00 92.25 118 PHE A O 1
ATOM 871 N N . LYS A 1 119 ? 8.858 1.974 3.866 1.00 91.25 119 LYS A N 1
ATOM 872 C CA . LYS A 1 119 ? 8.784 3.164 4.717 1.00 91.25 119 LYS A CA 1
ATOM 873 C C . LYS A 1 119 ? 9.374 4.385 4.034 1.00 91.25 119 LYS A C 1
AT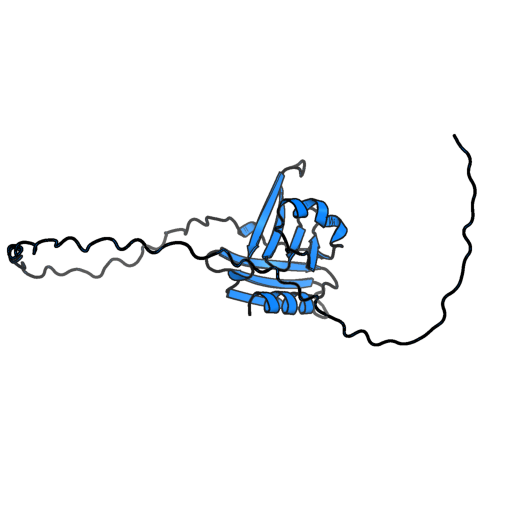OM 875 O O . LYS A 1 119 ? 10.314 4.287 3.252 1.00 91.25 119 LYS A O 1
ATOM 880 N N . THR A 1 120 ? 8.834 5.541 4.372 1.00 88.62 120 THR A N 1
ATOM 881 C CA . THR A 1 120 ? 9.447 6.846 4.148 1.00 88.62 120 THR A CA 1
ATOM 882 C C . THR A 1 120 ? 10.100 7.316 5.455 1.00 88.62 120 THR A C 1
ATOM 884 O O . THR A 1 120 ? 10.291 6.539 6.393 1.00 88.62 120 THR A O 1
ATOM 887 N N . VAL A 1 121 ? 10.452 8.601 5.538 1.00 84.69 121 VAL A N 1
ATOM 888 C CA . VAL A 1 121 ? 10.973 9.217 6.770 1.00 84.69 121 VAL A CA 1
ATOM 889 C C . VAL A 1 121 ? 9.927 9.229 7.895 1.00 84.69 121 VAL A C 1
ATOM 891 O O . VAL A 1 121 ? 10.294 9.207 9.067 1.00 84.69 121 VAL A O 1
ATOM 894 N N . ARG A 1 122 ? 8.633 9.273 7.556 1.00 83.56 122 ARG A N 1
ATOM 895 C CA . ARG A 1 122 ? 7.537 9.399 8.535 1.00 83.56 122 ARG A CA 1
ATOM 896 C C . ARG A 1 122 ? 6.524 8.275 8.429 1.00 83.56 122 ARG A C 1
ATOM 898 O O . ARG A 1 122 ? 6.109 7.725 9.440 1.00 83.56 122 ARG A O 1
ATOM 905 N N . ASP A 1 123 ? 6.156 7.952 7.202 1.00 88.69 123 ASP A N 1
ATOM 906 C CA . ASP A 1 123 ? 5.013 7.110 6.891 1.00 88.69 123 ASP A CA 1
ATOM 907 C C . ASP A 1 123 ? 5.496 5.739 6.447 1.00 88.69 123 ASP A C 1
ATOM 909 O O . ASP A 1 123 ? 6.644 5.575 6.027 1.00 88.69 123 ASP A O 1
ATOM 913 N N . PHE A 1 124 ? 4.638 4.736 6.521 1.00 91.56 124 PHE A N 1
ATOM 914 C CA . PHE A 1 124 ? 4.990 3.411 6.035 1.00 91.56 124 PHE A CA 1
ATOM 915 C C . PHE A 1 124 ? 3.778 2.660 5.514 1.00 91.56 124 PHE A C 1
ATOM 917 O O . PHE A 1 124 ? 2.641 2.919 5.897 1.00 91.56 124 PHE A O 1
ATOM 924 N N . VAL A 1 125 ? 4.043 1.717 4.622 1.00 93.31 125 VAL A N 1
ATOM 925 C CA . VAL A 1 125 ? 3.051 0.868 3.981 1.00 93.31 125 VAL A CA 1
ATOM 926 C C . VAL A 1 125 ? 3.435 -0.583 4.217 1.00 93.31 125 VAL A C 1
ATOM 928 O O . VAL A 1 125 ? 4.582 -0.987 4.018 1.00 93.31 125 VAL A O 1
ATOM 931 N N . VAL A 1 126 ? 2.466 -1.373 4.661 1.00 94.25 126 VAL A N 1
ATOM 932 C CA . VAL A 1 126 ? 2.631 -2.796 4.939 1.00 94.25 126 VAL A CA 1
ATOM 933 C C . VAL A 1 126 ? 1.689 -3.579 4.046 1.00 94.25 126 VAL A C 1
ATOM 935 O O . VAL A 1 126 ? 0.477 -3.383 4.082 1.00 94.25 126 VAL A O 1
ATOM 938 N N . PHE A 1 127 ? 2.250 -4.490 3.268 1.00 94.69 127 PHE A N 1
ATOM 939 C CA . PHE A 1 127 ? 1.496 -5.451 2.483 1.00 94.69 127 PHE A CA 1
ATOM 940 C C . PHE A 1 127 ? 1.344 -6.724 3.301 1.00 94.69 127 PHE A C 1
ATOM 942 O O . PHE A 1 127 ? 2.338 -7.364 3.661 1.00 94.69 127 PHE A O 1
ATOM 949 N N . THR A 1 128 ? 0.103 -7.079 3.622 1.00 95.75 128 THR A N 1
ATOM 950 C CA . THR A 1 128 ? -0.218 -8.343 4.288 1.00 95.75 128 THR A CA 1
ATOM 951 C C . THR A 1 128 ? -0.804 -9.336 3.292 1.00 95.75 128 THR A C 1
ATOM 953 O O . THR A 1 128 ? -0.920 -9.038 2.105 1.00 95.75 128 THR A O 1
ATOM 956 N N . ASN A 1 129 ? -1.202 -10.514 3.767 1.00 94.88 129 ASN A N 1
ATOM 957 C CA . ASN A 1 129 ? -1.975 -11.489 2.995 1.00 94.88 129 ASN A CA 1
ATOM 958 C C . ASN A 1 129 ? -3.483 -11.171 2.894 1.00 94.88 129 ASN A C 1
ATOM 960 O O . ASN A 1 129 ? -4.249 -11.997 2.404 1.00 94.88 129 ASN A O 1
ATOM 964 N N . LYS A 1 130 ? -3.946 -10.026 3.414 1.00 95.12 130 LYS A N 1
ATOM 965 C CA . LYS A 1 130 ? -5.377 -9.654 3.417 1.00 95.12 130 LYS A CA 1
ATOM 966 C C . LYS A 1 130 ? -5.650 -8.242 2.903 1.00 95.12 130 LYS A C 1
ATOM 968 O O . LYS A 1 130 ? -6.708 -7.996 2.320 1.00 95.12 130 LYS A O 1
ATOM 973 N N . ARG A 1 131 ? -4.742 -7.304 3.166 1.00 95.31 131 ARG A N 1
ATOM 974 C CA . ARG A 1 131 ? -4.910 -5.879 2.868 1.00 95.31 131 ARG A CA 1
ATOM 975 C C . ARG A 1 131 ? -3.560 -5.178 2.783 1.00 95.31 131 ARG A C 1
ATOM 977 O O . ARG A 1 131 ? -2.563 -5.653 3.324 1.00 95.31 131 ARG A O 1
ATOM 984 N N . VAL A 1 132 ? -3.566 -3.997 2.183 1.00 94.69 132 VAL A N 1
ATOM 985 C CA . VAL A 1 132 ? -2.502 -3.010 2.368 1.00 94.69 132 VAL A CA 1
ATOM 986 C C . VAL A 1 132 ? -2.846 -2.163 3.593 1.00 94.69 132 VAL A C 1
ATOM 988 O O . VAL A 1 132 ? -3.990 -1.742 3.761 1.00 94.69 132 VAL A O 1
ATOM 991 N N . ILE A 1 133 ? -1.882 -1.928 4.475 1.00 94.50 133 ILE A N 1
ATOM 992 C CA . ILE A 1 133 ? -2.022 -1.036 5.628 1.00 94.50 133 ILE A CA 1
ATOM 993 C C . ILE A 1 133 ? -1.100 0.156 5.394 1.00 94.50 133 ILE A C 1
ATOM 995 O O . ILE A 1 133 ? 0.120 0.006 5.441 1.00 94.50 133 ILE A O 1
ATOM 999 N N . ALA A 1 134 ? -1.674 1.328 5.144 1.00 92.19 134 ALA A N 1
ATOM 1000 C CA . ALA A 1 134 ? -0.932 2.579 5.052 1.00 92.19 134 ALA A CA 1
ATOM 1001 C C . ALA A 1 134 ? -0.987 3.297 6.401 1.00 92.19 134 ALA A C 1
ATOM 1003 O O . ALA A 1 134 ? -2.063 3.470 6.976 1.00 92.19 134 ALA A O 1
ATOM 1004 N N . VAL A 1 135 ? 0.169 3.697 6.916 1.00 90.62 135 VAL A N 1
ATOM 1005 C CA . VAL A 1 135 ? 0.294 4.367 8.207 1.00 90.62 135 VAL A CA 1
ATOM 1006 C C . VAL A 1 135 ? 0.909 5.735 8.005 1.00 90.62 135 VAL A C 1
ATOM 1008 O O . VAL A 1 135 ? 2.058 5.847 7.582 1.00 90.62 135 VAL A O 1
ATOM 1011 N N . ASN A 1 136 ? 0.134 6.763 8.335 1.00 88.25 136 ASN A N 1
ATOM 1012 C CA . ASN A 1 136 ? 0.559 8.154 8.288 1.00 88.25 136 ASN A CA 1
ATOM 1013 C C . ASN A 1 136 ? 0.831 8.657 9.707 1.00 88.25 136 ASN A C 1
ATOM 1015 O O . ASN A 1 136 ? -0.032 8.573 10.589 1.00 88.25 136 ASN A O 1
ATOM 1019 N N . VAL A 1 137 ? 2.029 9.182 9.942 1.00 86.12 137 VAL A N 1
ATOM 1020 C CA . VAL A 1 137 ? 2.409 9.739 11.242 1.00 86.12 137 VAL A CA 1
ATOM 1021 C C . VAL A 1 137 ? 2.079 11.233 11.263 1.00 86.12 137 VAL A C 1
ATOM 1023 O O . VAL A 1 137 ? 2.744 12.061 10.642 1.00 86.12 137 VAL A O 1
ATOM 1026 N N . GLN A 1 138 ? 1.041 11.591 12.018 1.00 79.12 138 GLN A N 1
ATOM 1027 C CA . GLN A 1 138 ? 0.524 12.952 12.124 1.00 79.12 138 GLN A CA 1
ATOM 1028 C C . GLN A 1 138 ? 1.065 13.696 13.358 1.00 79.12 138 GLN A C 1
ATOM 1030 O O . GLN A 1 138 ? 1.245 13.140 14.445 1.00 79.12 138 GLN A O 1
ATOM 1035 N N . GLY A 1 139 ? 1.223 15.015 13.204 1.00 79.19 139 GLY A N 1
ATOM 1036 C CA . GLY A 1 139 ? 1.581 15.947 14.278 1.00 79.19 139 GLY A CA 1
ATOM 1037 C C . GLY A 1 139 ? 3.086 16.080 14.529 1.00 79.19 139 GLY A C 1
ATOM 1038 O O . GLY A 1 139 ? 3.879 15.211 14.181 1.00 79.19 139 GLY A O 1
ATOM 1039 N N . MET A 1 140 ? 3.487 17.185 15.167 1.00 75.94 140 MET A N 1
ATOM 1040 C CA . MET A 1 140 ? 4.905 17.528 15.384 1.00 75.94 140 MET A CA 1
ATOM 1041 C C . MET A 1 140 ? 5.655 16.508 16.254 1.00 75.94 140 MET A C 1
ATOM 1043 O O . MET A 1 140 ? 6.857 16.336 16.099 1.00 75.94 140 MET A O 1
ATOM 1047 N N . THR A 1 141 ? 4.952 15.822 17.161 1.00 80.44 141 THR A N 1
ATOM 1048 C CA . THR A 1 141 ? 5.534 14.813 18.064 1.00 80.44 141 THR A CA 1
ATOM 1049 C C . THR A 1 141 ? 5.533 13.398 17.483 1.00 80.44 141 THR A C 1
ATOM 1051 O O . THR A 1 141 ? 6.070 12.491 18.114 1.00 80.44 141 THR A O 1
ATOM 1054 N N . GLY A 1 142 ? 4.878 13.179 16.336 1.00 76.56 142 GLY A N 1
ATOM 1055 C CA . GLY A 1 142 ? 4.749 11.869 15.689 1.00 76.56 142 GLY A CA 1
ATOM 1056 C C . GLY A 1 142 ? 4.019 10.793 16.505 1.00 76.56 142 GLY A C 1
ATOM 1057 O O . GLY A 1 142 ? 4.077 9.609 16.178 1.00 76.56 142 GLY A O 1
ATOM 1058 N N . ARG A 1 143 ? 3.337 11.176 17.593 1.00 82.19 143 ARG A N 1
ATOM 1059 C CA . ARG A 1 143 ? 2.607 10.231 18.454 1.00 82.19 143 ARG A CA 1
ATOM 1060 C C . ARG A 1 143 ? 1.285 9.781 17.846 1.00 82.19 143 ARG A C 1
ATOM 1062 O O . ARG A 1 143 ? 0.844 8.668 18.117 1.00 82.19 143 ARG A O 1
ATOM 1069 N N . LYS A 1 144 ? 0.640 10.640 17.054 1.00 88.25 144 LYS A N 1
ATOM 1070 C CA . LYS A 1 144 ? -0.625 10.311 16.404 1.00 88.25 144 LYS A CA 1
ATOM 1071 C C . LYS A 1 144 ? -0.319 9.547 15.123 1.00 88.25 144 LYS A C 1
ATOM 1073 O O . LYS A 1 144 ? 0.364 10.062 14.246 1.00 88.25 144 LYS A O 1
ATOM 1078 N N . LYS A 1 145 ? -0.827 8.325 15.023 1.00 89.31 145 LYS A N 1
ATOM 1079 C CA . LYS A 1 145 ? -0.714 7.496 13.825 1.00 89.31 145 LYS A CA 1
ATOM 1080 C C . LYS A 1 145 ? -2.102 7.256 13.273 1.00 89.31 145 LYS A C 1
ATOM 1082 O O . LYS A 1 145 ? -3.008 6.916 14.031 1.00 89.31 145 LYS A O 1
ATOM 1087 N N . ASP A 1 146 ? -2.245 7.466 11.981 1.00 89.56 146 ASP A N 1
ATOM 1088 C CA . ASP A 1 146 ? -3.459 7.177 11.242 1.00 89.56 146 ASP A CA 1
ATOM 1089 C C . ASP A 1 146 ? -3.239 5.900 10.434 1.00 89.56 146 ASP A C 1
ATOM 1091 O O . ASP A 1 146 ? -2.290 5.818 9.655 1.00 89.56 146 ASP A O 1
ATOM 1095 N N . PHE A 1 147 ? -4.069 4.888 10.676 1.00 91.88 147 PHE A N 1
ATOM 1096 C CA . PHE A 1 147 ? -3.949 3.567 10.067 1.00 91.88 147 PHE A CA 1
ATOM 1097 C C . PHE A 1 147 ? -5.078 3.379 9.064 1.00 91.88 147 PHE A C 1
ATOM 1099 O O . PHE A 1 147 ? -6.231 3.156 9.430 1.00 91.88 147 PHE A O 1
ATOM 1106 N N . THR A 1 148 ? -4.730 3.401 7.788 1.00 91.69 148 THR A N 1
ATOM 1107 C CA . THR A 1 148 ? -5.663 3.158 6.694 1.00 91.69 148 THR A CA 1
ATOM 1108 C C . THR A 1 148 ? -5.542 1.713 6.233 1.00 91.69 148 THR A C 1
ATOM 1110 O O . THR A 1 148 ? -4.481 1.272 5.797 1.00 91.69 148 THR A O 1
ATOM 1113 N N . SER A 1 149 ? -6.637 0.962 6.330 1.00 93.31 149 SER A N 1
ATOM 1114 C CA . SER A 1 149 ? -6.724 -0.407 5.814 1.00 93.31 149 SER A CA 1
ATOM 1115 C C . SER A 1 149 ? -7.350 -0.414 4.425 1.00 93.31 149 SER A C 1
ATOM 1117 O O . SER A 1 149 ? -8.471 0.056 4.254 1.00 93.31 149 SER A O 1
ATOM 1119 N N . LEU A 1 150 ? -6.653 -1.010 3.463 1.00 93.06 150 LEU A N 1
ATOM 1120 C CA . LEU A 1 150 ? -7.035 -1.118 2.058 1.00 93.06 150 LEU A CA 1
ATOM 1121 C C . LEU A 1 150 ? -7.171 -2.602 1.671 1.00 93.06 150 LEU A C 1
ATOM 1123 O O . LEU A 1 150 ? -6.183 -3.237 1.296 1.00 93.06 150 LEU A O 1
ATOM 1127 N N . PRO A 1 151 ? -8.366 -3.204 1.816 1.00 94.25 151 PRO A N 1
ATOM 1128 C CA . PRO A 1 151 ? -8.580 -4.623 1.538 1.00 94.25 151 PRO A CA 1
ATOM 1129 C C . PRO A 1 151 ? -8.391 -4.959 0.060 1.00 94.25 151 PRO A C 1
ATOM 1131 O O . PRO A 1 151 ? -8.945 -4.269 -0.796 1.00 94.25 151 PRO A O 1
ATOM 1134 N N . TYR A 1 152 ? -7.710 -6.071 -0.241 1.00 94.31 152 TYR A N 1
ATOM 1135 C CA . TYR A 1 152 ? -7.534 -6.516 -1.631 1.00 94.31 152 TYR A CA 1
ATOM 1136 C C . TYR A 1 152 ? -8.869 -6.822 -2.320 1.00 94.31 152 TYR A C 1
ATOM 1138 O O . TYR A 1 152 ? -9.036 -6.523 -3.494 1.00 94.31 152 TYR A O 1
ATOM 1146 N N . SER A 1 153 ? -9.874 -7.280 -1.567 1.00 91.88 153 SER A N 1
ATOM 1147 C CA . SER A 1 153 ? -11.228 -7.552 -2.075 1.00 91.88 153 SER A CA 1
ATOM 1148 C C . SER A 1 153 ? -11.970 -6.330 -2.631 1.00 91.88 153 SER A C 1
ATOM 1150 O O . SER A 1 153 ? -13.037 -6.481 -3.223 1.00 91.88 153 SER A O 1
ATOM 1152 N N . ARG A 1 154 ? -11.460 -5.111 -2.408 1.00 92.75 154 ARG A N 1
ATOM 1153 C CA . ARG A 1 154 ? -12.035 -3.864 -2.938 1.00 92.75 154 ARG A CA 1
ATOM 1154 C C . ARG A 1 154 ? -11.240 -3.277 -4.102 1.00 92.75 154 ARG A C 1
ATOM 1156 O O . ARG A 1 154 ? -11.680 -2.267 -4.658 1.00 92.75 154 ARG A O 1
ATOM 1163 N N . VAL A 1 155 ? -10.112 -3.886 -4.462 1.00 93.81 155 VAL A N 1
ATOM 1164 C CA . VAL A 1 155 ? -9.306 -3.490 -5.617 1.00 93.81 155 VAL A CA 1
ATOM 1165 C C . VAL A 1 155 ? -10.005 -3.986 -6.883 1.00 93.81 155 VAL A C 1
ATOM 1167 O O . VAL A 1 155 ? -10.227 -5.180 -7.048 1.00 93.81 155 VAL A O 1
ATOM 1170 N N . GLN A 1 156 ? -10.379 -3.061 -7.762 1.00 93.56 156 GLN A N 1
ATOM 1171 C CA . GLN A 1 156 ? -10.974 -3.359 -9.067 1.00 93.56 156 GLN A CA 1
ATOM 1172 C C . GLN A 1 156 ? -9.913 -3.558 -10.151 1.00 93.56 156 GLN A C 1
ATOM 1174 O O . GLN A 1 156 ? -10.109 -4.345 -11.072 1.00 93.56 156 GLN A O 1
ATOM 1179 N N . ALA A 1 157 ? -8.806 -2.823 -10.055 1.00 93.81 157 ALA A N 1
ATOM 1180 C CA . ALA A 1 157 ? -7.694 -2.896 -10.988 1.00 93.81 157 ALA A CA 1
ATOM 1181 C C . ALA A 1 157 ? -6.393 -2.514 -10.281 1.00 93.81 157 ALA A C 1
ATOM 1183 O O . ALA A 1 157 ? -6.409 -1.803 -9.273 1.00 93.81 157 ALA A O 1
ATOM 1184 N N . PHE A 1 158 ? -5.267 -2.951 -10.836 1.00 94.94 158 PHE A N 1
ATOM 1185 C CA . PHE A 1 158 ? -3.943 -2.503 -10.427 1.00 94.94 158 PHE A CA 1
ATOM 1186 C C . PHE A 1 158 ? -3.016 -2.394 -11.640 1.00 94.94 158 PHE A C 1
ATOM 1188 O O . PHE A 1 158 ? -3.235 -3.062 -12.651 1.00 94.94 158 PHE A O 1
ATOM 1195 N N . SER A 1 159 ? -1.994 -1.550 -11.538 1.00 93.50 159 SER A N 1
ATOM 1196 C CA . SER A 1 159 ? -0.963 -1.357 -12.561 1.00 93.50 159 SER A CA 1
ATOM 1197 C C . SER A 1 159 ? 0.395 -1.305 -11.886 1.00 93.50 159 SER A C 1
ATOM 1199 O O . SER A 1 159 ? 0.520 -0.749 -10.798 1.00 93.50 159 SER A O 1
ATOM 1201 N N . ILE A 1 160 ? 1.397 -1.902 -12.522 1.00 92.00 160 ILE A N 1
ATOM 1202 C CA . ILE A 1 160 ? 2.765 -1.953 -12.012 1.00 92.00 160 ILE A CA 1
ATOM 1203 C C . ILE A 1 160 ? 3.670 -1.366 -13.071 1.00 92.00 160 ILE A C 1
ATOM 1205 O O . ILE A 1 160 ? 3.700 -1.854 -14.203 1.00 92.00 160 ILE A O 1
ATOM 1209 N N . GLU A 1 161 ? 4.452 -0.381 -12.669 1.00 89.62 161 GLU A N 1
ATOM 1210 C CA . GLU A 1 161 ? 5.491 0.215 -13.484 1.00 89.62 161 GLU A CA 1
ATOM 1211 C C . GLU A 1 161 ? 6.844 -0.117 -12.863 1.00 89.62 161 GLU A C 1
ATOM 1213 O O . GLU A 1 161 ? 7.123 0.184 -11.704 1.00 89.62 161 GLU A O 1
ATOM 1218 N N . THR A 1 162 ? 7.681 -0.833 -13.608 1.00 87.25 162 THR A N 1
ATOM 1219 C CA . THR A 1 162 ? 9.018 -1.200 -13.137 1.00 87.25 162 THR A CA 1
ATOM 1220 C C . THR A 1 162 ? 9.996 -0.075 -13.418 1.00 87.25 162 THR A C 1
ATOM 1222 O O . THR A 1 162 ? 9.975 0.455 -14.527 1.00 87.25 162 THR A O 1
ATOM 1225 N N . ALA A 1 163 ? 10.920 0.168 -12.487 1.00 81.62 163 ALA A N 1
ATOM 1226 C CA . ALA A 1 163 ? 12.059 1.052 -12.704 1.00 81.62 163 ALA A CA 1
ATOM 1227 C C . ALA A 1 163 ? 12.768 0.728 -14.032 1.00 81.62 163 ALA A C 1
ATOM 1229 O O . ALA A 1 163 ? 13.105 -0.431 -14.318 1.00 81.62 163 ALA A O 1
ATOM 1230 N N . GLY A 1 164 ? 12.939 1.756 -14.859 1.00 72.00 164 GLY A N 1
ATOM 1231 C CA . GLY A 1 164 ? 13.646 1.687 -16.131 1.00 72.00 164 GLY A CA 1
ATOM 1232 C C . GLY A 1 164 ? 15.148 1.922 -15.963 1.00 72.00 164 GLY A C 1
ATOM 1233 O O . GLY A 1 164 ? 15.670 2.085 -14.867 1.00 72.00 164 GLY A O 1
ATOM 1234 N N . THR A 1 165 ? 15.880 1.980 -17.075 1.00 64.38 165 THR A N 1
ATOM 1235 C CA . THR A 1 165 ? 17.332 2.242 -17.043 1.00 64.38 165 THR A CA 1
ATOM 1236 C C . THR A 1 165 ? 17.670 3.671 -16.588 1.00 64.38 165 THR A C 1
ATOM 1238 O O . THR A 1 165 ? 18.771 3.907 -16.099 1.00 64.38 165 THR A O 1
ATOM 1241 N N . PHE A 1 166 ? 16.739 4.620 -16.754 1.00 61.53 166 PHE A N 1
ATOM 1242 C CA . PHE A 1 166 ? 16.919 6.038 -16.410 1.00 61.53 166 PHE A CA 1
ATOM 1243 C C . PHE A 1 166 ? 16.143 6.478 -15.165 1.00 61.53 166 PHE A C 1
ATOM 1245 O O . PHE A 1 166 ? 16.613 7.367 -14.460 1.00 61.53 166 PHE A O 1
ATOM 1252 N N . ASP A 1 167 ? 14.990 5.862 -14.894 1.00 63.44 167 ASP A N 1
ATOM 1253 C CA . ASP A 1 167 ? 14.204 6.111 -13.689 1.00 63.44 167 ASP A CA 1
ATOM 1254 C C . ASP A 1 167 ? 14.350 4.920 -12.742 1.00 63.44 167 ASP A C 1
ATOM 1256 O O . ASP A 1 167 ? 14.000 3.792 -13.089 1.00 63.44 167 ASP A O 1
ATOM 1260 N N . MET A 1 168 ? 14.947 5.168 -11.578 1.00 73.75 168 MET A N 1
ATOM 1261 C CA . MET A 1 168 ? 15.211 4.143 -10.567 1.00 73.75 168 MET A CA 1
ATOM 1262 C C . MET A 1 168 ? 14.007 3.894 -9.658 1.00 73.75 168 MET A C 1
ATOM 1264 O O . MET A 1 168 ? 14.091 3.036 -8.771 1.00 73.75 168 MET A O 1
ATOM 1268 N N . ASP A 1 169 ? 12.932 4.655 -9.844 1.00 82.81 169 ASP A N 1
ATOM 1269 C CA . ASP A 1 169 ? 11.723 4.535 -9.058 1.00 82.81 169 ASP A CA 1
ATOM 1270 C C . ASP A 1 169 ? 10.729 3.606 -9.781 1.00 82.81 169 ASP A C 1
ATOM 1272 O O . ASP A 1 169 ? 10.674 3.519 -11.008 1.00 82.81 169 ASP A O 1
ATOM 1276 N N . ALA A 1 170 ? 9.998 2.817 -9.002 1.00 89.06 170 ALA A N 1
ATOM 1277 C CA . ALA A 1 170 ? 8.989 1.889 -9.492 1.00 89.06 170 ALA A CA 1
ATOM 1278 C C . ALA A 1 170 ? 7.631 2.277 -8.912 1.00 89.06 170 ALA A C 1
ATOM 1280 O O . ALA A 1 170 ? 7.558 2.708 -7.762 1.00 89.06 170 ALA A O 1
ATOM 1281 N N . GLU A 1 171 ? 6.550 2.090 -9.659 1.00 89.56 171 GLU A N 1
ATOM 1282 C CA . GLU A 1 171 ? 5.216 2.527 -9.243 1.00 89.56 171 GLU A CA 1
ATOM 1283 C C . GLU A 1 171 ? 4.235 1.356 -9.150 1.00 89.56 171 GLU A C 1
ATOM 1285 O O . GLU A 1 171 ? 4.288 0.384 -9.909 1.00 89.56 171 GLU A O 1
ATOM 1290 N N . LEU A 1 172 ? 3.310 1.461 -8.198 1.00 91.81 172 LEU A N 1
ATOM 1291 C CA . LEU A 1 172 ? 2.129 0.618 -8.088 1.00 91.81 172 LEU A CA 1
ATOM 1292 C C . LEU A 1 172 ? 0.901 1.51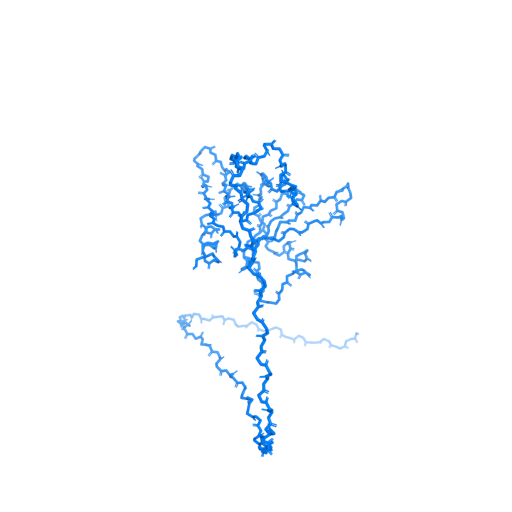0 -7.945 1.00 91.81 172 LEU A C 1
ATOM 1294 O O . LEU A 1 172 ? 0.763 2.242 -6.963 1.00 91.81 172 LEU A O 1
ATOM 1298 N N . ASP A 1 173 ? -0.027 1.359 -8.878 1.00 92.88 173 ASP A N 1
ATOM 1299 C CA . ASP A 1 173 ? -1.348 1.961 -8.807 1.00 92.88 173 ASP A CA 1
ATOM 1300 C C . ASP A 1 173 ? -2.389 0.909 -8.426 1.00 92.88 173 ASP A C 1
ATOM 1302 O O . ASP A 1 173 ? -2.434 -0.183 -8.994 1.00 92.88 173 ASP A O 1
ATOM 1306 N N . LEU A 1 174 ? -3.250 1.252 -7.471 1.00 92.94 174 LEU A N 1
ATOM 1307 C CA . LEU A 1 174 ? -4.378 0.440 -7.023 1.00 92.94 174 LEU A CA 1
ATOM 1308 C C . LEU A 1 174 ? -5.670 1.240 -7.190 1.00 92.94 174 LEU A C 1
ATOM 1310 O O . LEU A 1 174 ? -5.825 2.303 -6.588 1.00 92.94 174 LEU A O 1
ATOM 1314 N N . TRP A 1 175 ? -6.627 0.719 -7.955 1.00 93.62 175 TRP A N 1
ATOM 1315 C CA . TRP A 1 175 ? -7.948 1.329 -8.114 1.00 93.62 175 TRP A CA 1
ATOM 1316 C C . TRP A 1 175 ? -8.970 0.620 -7.240 1.00 93.62 175 TRP A C 1
ATOM 1318 O O . TRP A 1 175 ? -9.228 -0.572 -7.402 1.00 93.62 175 TRP A O 1
ATOM 1328 N N . PHE A 1 176 ? -9.585 1.367 -6.332 1.00 90.94 176 PHE A N 1
ATOM 1329 C CA . PHE A 1 176 ? -10.554 0.863 -5.371 1.00 90.94 176 PHE A CA 1
ATOM 1330 C C . PHE A 1 176 ? -11.964 1.353 -5.695 1.00 90.94 176 PHE A C 1
ATOM 1332 O O . PHE A 1 176 ? -12.203 2.541 -5.935 1.00 90.94 176 PHE A O 1
ATOM 1339 N N . SER A 1 177 ? -12.929 0.436 -5.613 1.00 84.12 177 SER A N 1
ATOM 1340 C CA . SER A 1 177 ? -14.345 0.737 -5.844 1.00 84.12 177 SER A CA 1
ATOM 1341 C C . SER A 1 177 ? -14.866 1.811 -4.885 1.00 84.12 177 SER A C 1
ATOM 1343 O O . SER A 1 177 ? -15.024 1.546 -3.694 1.00 84.12 177 SER A O 1
ATOM 1345 N N . GLY A 1 178 ? -15.187 3.001 -5.400 1.00 82.69 178 GLY A N 1
ATOM 1346 C CA . GLY A 1 178 ? -15.770 4.106 -4.624 1.00 82.69 178 GLY A CA 1
ATOM 1347 C C . GLY A 1 178 ? -14.782 4.915 -3.775 1.00 82.69 178 GLY A C 1
ATOM 1348 O O . GLY A 1 178 ? -15.192 5.891 -3.158 1.00 82.69 178 GLY A O 1
ATOM 1349 N N . LEU A 1 179 ? -13.502 4.537 -3.762 1.00 80.81 179 LEU A N 1
ATOM 1350 C CA . LEU A 1 179 ? -12.442 5.223 -3.014 1.00 80.81 179 LEU A CA 1
ATOM 1351 C C . LEU A 1 179 ? -11.496 6.007 -3.933 1.00 80.81 179 LEU A C 1
ATOM 1353 O O . LEU A 1 179 ? -10.923 7.009 -3.520 1.00 80.81 179 LEU A O 1
ATOM 1357 N N . GLY A 1 180 ? -11.357 5.557 -5.184 1.00 88.62 180 GLY A N 1
ATOM 1358 C CA . GLY A 1 180 ? -10.457 6.147 -6.170 1.00 88.62 180 GLY A CA 1
ATOM 1359 C C . GLY A 1 180 ? -9.143 5.379 -6.309 1.00 88.62 180 GLY A C 1
ATOM 1360 O O . GLY A 1 180 ? -9.076 4.178 -6.039 1.00 88.62 180 GLY A O 1
ATOM 1361 N N . GLN A 1 181 ? -8.117 6.078 -6.786 1.00 89.06 181 GLN A N 1
ATOM 1362 C CA . GLN A 1 181 ? -6.787 5.533 -7.045 1.00 89.06 181 GLN A CA 1
ATOM 1363 C C . GLN A 1 181 ? -5.853 5.798 -5.862 1.00 89.06 181 GLN A C 1
ATOM 1365 O O . GLN A 1 181 ? -5.802 6.912 -5.342 1.00 89.06 181 GLN A O 1
ATOM 1370 N N . VAL A 1 182 ? -5.080 4.785 -5.480 1.00 90.19 182 VAL A N 1
ATOM 1371 C CA . VAL A 1 182 ? -3.960 4.895 -4.543 1.00 90.19 182 VAL A CA 1
ATOM 1372 C C . VAL A 1 182 ? -2.679 4.615 -5.315 1.00 90.19 182 VAL A C 1
ATOM 1374 O O . VAL A 1 182 ? -2.523 3.521 -5.854 1.00 90.19 182 VAL A O 1
ATOM 1377 N N . ARG A 1 183 ? -1.777 5.599 -5.347 1.00 90.81 183 ARG A N 1
ATOM 1378 C CA . ARG A 1 183 ? -0.463 5.493 -5.984 1.00 90.81 183 ARG A CA 1
ATOM 1379 C C . ARG A 1 183 ? 0.631 5.325 -4.937 1.00 90.81 183 ARG A C 1
ATOM 1381 O O . ARG A 1 183 ? 0.719 6.111 -3.990 1.00 90.81 183 ARG A O 1
ATOM 1388 N N . LEU A 1 184 ? 1.464 4.309 -5.123 1.00 90.62 184 LEU A N 1
ATOM 1389 C CA . LEU A 1 184 ? 2.628 4.020 -4.295 1.00 90.62 184 LEU A CA 1
ATOM 1390 C C . LEU A 1 184 ? 3.878 4.054 -5.171 1.00 90.62 184 LEU A C 1
ATOM 1392 O O . LEU A 1 184 ? 3.996 3.276 -6.112 1.00 90.62 184 LEU A O 1
ATOM 1396 N N . GLU A 1 185 ? 4.808 4.936 -4.831 1.00 89.75 185 GLU A N 1
ATOM 1397 C CA . GLU A 1 185 ? 6.080 5.099 -5.533 1.00 89.75 185 GLU A CA 1
ATOM 1398 C C . GLU A 1 185 ? 7.199 4.536 -4.652 1.00 89.75 185 GLU A C 1
ATOM 1400 O O . GLU A 1 185 ? 7.371 4.926 -3.490 1.00 89.75 185 GLU A O 1
ATOM 1405 N N . PHE A 1 186 ? 7.958 3.590 -5.191 1.00 89.25 186 PHE A N 1
ATOM 1406 C CA . PHE A 1 186 ? 9.032 2.877 -4.516 1.00 89.25 186 PHE A CA 1
ATOM 1407 C C . PHE A 1 186 ? 10.382 3.325 -5.044 1.00 89.25 186 PHE A C 1
ATOM 1409 O O . PHE A 1 186 ? 10.581 3.441 -6.246 1.00 89.25 186 PHE A O 1
ATOM 1416 N N . ARG A 1 187 ? 11.339 3.500 -4.136 1.00 84.62 187 ARG A N 1
ATOM 1417 C CA . ARG A 1 187 ? 12.718 3.846 -4.473 1.00 84.62 187 ARG A CA 1
ATOM 1418 C C . ARG A 1 187 ? 13.622 2.626 -4.475 1.00 84.62 187 ARG A C 1
ATOM 1420 O O . ARG A 1 187 ? 13.569 1.802 -3.555 1.00 84.62 187 ARG A O 1
ATOM 1427 N N . GLY A 1 188 ? 14.552 2.600 -5.425 1.00 76.88 188 GLY A N 1
ATOM 1428 C CA . GLY A 1 188 ? 15.631 1.617 -5.481 1.00 76.88 188 GLY A CA 1
ATOM 1429 C C . GLY A 1 188 ? 15.167 0.247 -5.977 1.00 76.88 188 GLY A C 1
ATOM 1430 O O . GLY A 1 188 ? 14.225 0.131 -6.747 1.00 76.88 188 GLY A O 1
ATOM 1431 N N . HIS A 1 189 ? 15.833 -0.821 -5.535 1.00 72.44 189 HIS A N 1
ATOM 1432 C CA . HIS A 1 189 ? 15.597 -2.185 -6.031 1.00 72.44 189 HIS A CA 1
ATOM 1433 C C . HIS A 1 189 ? 14.370 -2.874 -5.405 1.00 72.44 189 HIS A C 1
ATOM 1435 O O . HIS A 1 189 ? 14.430 -4.052 -5.052 1.00 72.44 189 HIS A O 1
ATOM 1441 N N . ALA A 1 190 ? 13.264 -2.150 -5.216 1.00 78.56 190 ALA A N 1
ATOM 1442 C CA . ALA A 1 190 ? 12.008 -2.766 -4.809 1.00 78.56 190 ALA A CA 1
ATOM 1443 C C . ALA A 1 190 ? 11.535 -3.729 -5.910 1.00 78.56 190 ALA A C 1
ATOM 1445 O O . ALA A 1 190 ? 11.338 -3.327 -7.057 1.00 78.56 190 ALA A O 1
ATOM 1446 N N . ASP A 1 191 ? 11.344 -5.005 -5.571 1.00 83.06 191 ASP A N 1
ATOM 1447 C CA . ASP A 1 191 ? 10.826 -5.987 -6.523 1.00 83.06 191 ASP A CA 1
ATOM 1448 C C . ASP A 1 191 ? 9.307 -5.825 -6.684 1.00 83.06 191 ASP A C 1
ATOM 1450 O O . ASP A 1 191 ? 8.491 -6.541 -6.093 1.00 83.06 191 ASP A O 1
ATOM 1454 N N . VAL A 1 192 ? 8.915 -4.834 -7.486 1.00 86.56 192 VAL A N 1
ATOM 1455 C CA . VAL A 1 192 ? 7.503 -4.549 -7.770 1.00 86.56 192 VAL A CA 1
ATOM 1456 C C . VAL A 1 192 ? 6.828 -5.653 -8.587 1.00 86.56 192 VAL A C 1
ATOM 1458 O O . VAL A 1 192 ? 5.604 -5.768 -8.568 1.00 86.56 192 VAL A O 1
ATOM 1461 N N . ARG A 1 193 ? 7.600 -6.521 -9.261 1.00 88.81 193 ARG A N 1
ATOM 1462 C CA . ARG A 1 193 ? 7.054 -7.670 -10.000 1.00 88.81 193 ARG A CA 1
ATOM 1463 C C . ARG A 1 193 ? 6.525 -8.715 -9.024 1.00 88.81 193 ARG A C 1
ATOM 1465 O O . ARG A 1 193 ? 5.401 -9.189 -9.196 1.00 88.81 193 ARG A O 1
ATOM 1472 N N . LEU A 1 194 ? 7.296 -9.026 -7.979 1.00 89.25 194 LEU A N 1
ATOM 1473 C CA . LEU A 1 194 ? 6.840 -9.894 -6.889 1.00 89.25 194 LEU A CA 1
ATOM 1474 C C . LEU A 1 194 ? 5.647 -9.290 -6.149 1.00 89.25 194 LEU A C 1
ATOM 1476 O O . LEU A 1 194 ? 4.692 -10.004 -5.839 1.00 89.25 194 LEU A O 1
ATOM 1480 N N . LEU A 1 195 ? 5.665 -7.975 -5.916 1.00 89.62 195 LEU A N 1
ATOM 1481 C CA . LEU A 1 195 ? 4.536 -7.274 -5.306 1.00 89.62 195 LEU A CA 1
ATOM 1482 C C . LEU A 1 195 ? 3.260 -7.429 -6.145 1.00 89.62 195 LEU A C 1
ATOM 1484 O O . LEU A 1 195 ? 2.189 -7.703 -5.610 1.00 89.62 195 LEU A O 1
ATOM 1488 N N . GLY A 1 196 ? 3.395 -7.345 -7.465 1.00 91.94 196 GLY A N 1
ATOM 1489 C CA . GLY A 1 196 ? 2.322 -7.615 -8.408 1.00 91.94 196 GLY A CA 1
ATOM 1490 C C . GLY A 1 196 ? 1.747 -9.014 -8.350 1.00 91.94 196 GLY A C 1
ATOM 1491 O O . GLY A 1 196 ? 0.533 -9.179 -8.279 1.00 91.94 196 GLY A O 1
ATOM 1492 N N . GLN A 1 197 ? 2.613 -10.027 -8.362 1.00 92.56 197 GLN A N 1
ATOM 1493 C CA . GLN A 1 197 ? 2.190 -11.425 -8.238 1.00 92.56 197 GLN A CA 1
ATOM 1494 C C . GLN A 1 197 ? 1.454 -11.667 -6.919 1.00 92.56 197 GLN A C 1
ATOM 1496 O O . GLN A 1 197 ? 0.429 -12.350 -6.887 1.00 92.56 197 GLN A O 1
ATOM 1501 N N . MET A 1 198 ? 1.953 -11.071 -5.837 1.00 91.94 198 MET A N 1
ATOM 1502 C CA . MET A 1 198 ? 1.331 -11.126 -4.519 1.00 91.94 198 MET A CA 1
ATOM 1503 C C . MET A 1 198 ? -0.066 -10.497 -4.541 1.00 91.94 198 MET A C 1
ATOM 1505 O O . MET A 1 198 ? -1.026 -11.140 -4.125 1.00 91.94 198 MET A O 1
ATOM 1509 N N . ILE A 1 199 ? -0.206 -9.290 -5.093 1.00 93.50 199 ILE A N 1
ATOM 1510 C CA . ILE A 1 199 ? -1.499 -8.605 -5.215 1.00 93.50 199 ILE A CA 1
ATOM 1511 C C . ILE A 1 199 ? -2.469 -9.427 -6.071 1.00 93.50 199 ILE A C 1
ATOM 1513 O O . ILE A 1 199 ? -3.603 -9.656 -5.656 1.00 93.50 199 ILE A O 1
ATOM 1517 N N . ALA A 1 200 ? -2.013 -9.942 -7.216 1.00 93.12 200 ALA A N 1
ATOM 1518 C CA . ALA A 1 200 ? -2.813 -10.794 -8.090 1.00 93.12 200 ALA A CA 1
ATOM 1519 C C . ALA A 1 200 ? -3.322 -12.053 -7.367 1.00 93.12 200 ALA A C 1
ATOM 1521 O O . ALA A 1 200 ? -4.480 -12.413 -7.533 1.00 93.12 200 ALA A O 1
ATOM 1522 N N . THR A 1 201 ? -2.496 -12.664 -6.508 1.00 93.44 201 THR A N 1
ATOM 1523 C CA . THR A 1 201 ? -2.858 -13.855 -5.711 1.00 93.44 201 THR A CA 1
ATOM 1524 C C . THR A 1 201 ? -4.019 -13.597 -4.743 1.00 93.44 201 THR A C 1
ATOM 1526 O O . THR A 1 201 ? -4.720 -14.532 -4.367 1.00 93.44 201 THR A O 1
ATOM 1529 N N . PHE A 1 202 ? -4.216 -12.352 -4.302 1.00 90.12 202 PHE A N 1
ATOM 1530 C CA . PHE A 1 202 ? -5.274 -12.000 -3.348 1.00 90.12 202 PHE A CA 1
ATOM 1531 C C . PHE A 1 202 ? -6.501 -11.338 -3.985 1.00 90.12 202 PHE A C 1
ATOM 1533 O O . PHE A 1 202 ? -7.503 -11.150 -3.290 1.00 90.12 202 PHE A O 1
ATOM 1540 N N . ILE A 1 203 ? -6.425 -10.962 -5.264 1.00 91.06 203 ILE A N 1
ATOM 1541 C CA . ILE A 1 203 ? -7.530 -10.342 -6.012 1.00 91.06 203 ILE A CA 1
ATOM 1542 C C . ILE A 1 203 ? -8.235 -11.353 -6.931 1.00 91.06 203 ILE A C 1
ATOM 1544 O O . ILE A 1 203 ? -9.451 -11.248 -7.093 1.00 91.06 203 ILE A O 1
ATOM 1548 N N . LEU A 1 204 ? -7.491 -12.288 -7.538 1.00 85.94 204 LEU A N 1
ATOM 1549 C CA . LEU A 1 204 ? -7.977 -13.273 -8.519 1.00 85.94 204 LEU A CA 1
ATOM 1550 C C . LEU A 1 204 ? -8.287 -14.628 -7.872 1.00 85.94 204 LEU A C 1
ATOM 1552 O O . LEU A 1 204 ? -9.258 -15.270 -8.332 1.00 85.94 204 LEU A O 1
#

Secondary structure (DSSP, 8-state):
---------------------------PPP--PPP-----------PPPPPPPPPP----------PPPPPPPTT-----SS-GGG--EEEEEEE-HHHHHHHHGGGPPTT--EEEEEE-SS-EEEEESSEEEEEEEESTTS-EEEEEEEEGGGEEEEEEE---SS--EEEEEEEETTTEEEEEEEESS--HHHHHHHHHHHH-